Protein AF-0000000072980819 (afdb_homodimer)

Solvent-accessible surface area (backbone atoms only — not comparable to full-atom values): 13799 Å² total; per-residue (Å²): 123,87,71,80,82,59,89,90,46,62,64,33,57,54,50,40,50,52,52,51,39,32,42,48,45,55,79,41,50,71,55,38,75,49,73,51,53,67,59,43,15,60,65,57,71,44,57,47,67,46,42,43,50,22,52,51,52,36,33,75,73,50,51,27,46,70,42,88,98,76,46,40,26,33,36,72,52,62,66,55,47,51,49,51,44,50,54,52,48,47,52,50,50,50,56,37,53,51,53,42,43,60,46,55,50,48,71,68,55,49,55,52,50,50,53,51,55,55,51,50,50,49,58,69,76,93,125,87,71,80,81,58,87,90,45,61,63,34,56,52,50,41,48,52,52,52,40,32,42,48,44,54,79,41,50,70,54,38,73,50,71,50,51,67,58,42,15,61,66,58,71,44,58,48,68,44,42,44,51,22,51,50,52,36,33,74,71,50,53,26,45,74,42,90,98,76,45,39,25,34,36,72,53,63,64,55,48,52,49,51,44,49,53,52,49,48,53,50,48,49,55,38,54,51,52,42,43,60,45,58,49,49,70,71,56,49,55,52,50,52,53,52,54,56,51,51,49,49,58,69,76,93

InterPro domains:
  IPR000524 Transcription regulator HTH, GntR [PF00392] (12-74)
  IPR000524 Transcription regulator HTH, GntR [PS50949] (9-77)
  IPR000524 Transcription regulator HTH, GntR [SM00345] (15-74)
  IPR000524 Transcription regulator HTH, GntR [cd07377] (11-75)
  IPR036388 Winged helix-like DNA-binding domain superfamily [G3DSA:1.10.10.10] (8-125)
  IPR036390 Winged helix DNA-binding domain superfamily [SSF46785] (4-81)

pLDDT: mean 93.94, std 9.47, range [39.09, 98.81]

Nearest PDB structures (foldseek):
  4r1h-assembly1_B  TM=9.336E-01  e=1.142E-12  Listeria monocytogenes EGD-e
  3neu-assembly1_A-2  TM=9.581E-01  e=7.562E-12  Listeria innocua
  3by6-assembly3_C  TM=8.431E-01  e=9.700E-09  Oenococcus oeni PSU-1
  4u0y-assembly1_A  TM=9.071E-01  e=1.023E-06  Bacillus subtilis subsp. subtilis str. 168
  3tqn-assembly2_B  TM=7.797E-01  e=2.317E-07  Coxiella burnetii

Structure (mmCIF, N/CA/C/O backbone):
data_AF-0000000072980819-model_v1
#
loop_
_entity.id
_entity.type
_entity.pdbx_description
1 polymer 'GntR-family transcriptional regulator'
#
loop_
_atom_site.group_PDB
_atom_site.id
_atom_site.type_symbol
_atom_site.label_atom_id
_atom_site.label_alt_id
_atom_site.label_comp_id
_atom_site.label_asym_id
_atom_site.label_entity_id
_atom_site.label_seq_id
_atom_site.pdbx_PDB_ins_code
_atom_site.Cartn_x
_atom_site.Cartn_y
_atom_site.Cartn_z
_atom_site.occupancy
_atom_site.B_iso_or_equiv
_atom_site.auth_seq_id
_atom_site.auth_comp_id
_atom_site.auth_asym_id
_atom_site.auth_atom_id
_atom_site.pdbx_PDB_model_num
ATOM 1 N N . MET A 1 1 ? 17.188 -14.414 -5.164 1 42.72 1 MET A N 1
ATOM 2 C CA . MET A 1 1 ? 16.609 -13.094 -4.938 1 42.72 1 MET A CA 1
ATOM 3 C C . MET A 1 1 ? 16.031 -12.984 -3.533 1 42.72 1 MET A C 1
ATOM 5 O O . MET A 1 1 ? 15.266 -13.859 -3.102 1 42.72 1 MET A O 1
ATOM 9 N N . LYS A 1 2 ? 16.594 -12.242 -2.676 1 58.78 2 LYS A N 1
ATOM 10 C CA . LYS A 1 2 ? 16.266 -12.25 -1.252 1 58.78 2 LYS A CA 1
ATOM 11 C C . LYS A 1 2 ? 14.984 -11.484 -0.972 1 58.78 2 LYS A C 1
ATOM 13 O O . LYS A 1 2 ? 14.883 -10.289 -1.275 1 58.78 2 LYS A O 1
ATOM 18 N N . ILE A 1 3 ? 13.914 -12.344 -0.822 1 67.5 3 ILE A N 1
ATOM 19 C CA . ILE A 1 3 ? 12.633 -11.742 -0.48 1 67.5 3 ILE A CA 1
ATOM 20 C C . ILE A 1 3 ? 12.695 -11.148 0.926 1 67.5 3 ILE A C 1
ATOM 22 O O . ILE A 1 3 ? 13.211 -11.781 1.85 1 67.5 3 ILE A O 1
ATOM 26 N N . LYS A 1 4 ? 12.523 -9.953 1.018 1 72.38 4 LYS A N 1
ATOM 27 C CA . LYS A 1 4 ? 12.414 -9.32 2.33 1 72.38 4 LYS A CA 1
ATOM 28 C C . LYS A 1 4 ? 10.984 -9.406 2.863 1 72.38 4 LYS A C 1
ATOM 30 O O . LYS A 1 4 ? 10.07 -8.797 2.301 1 72.38 4 LYS A O 1
ATOM 35 N N . PHE A 1 5 ? 10.891 -10.141 3.947 1 80.75 5 PHE A N 1
ATOM 36 C CA . PHE A 1 5 ? 9.562 -10.391 4.496 1 80.75 5 PHE A CA 1
ATOM 37 C C . PHE A 1 5 ? 9.172 -9.305 5.484 1 80.75 5 PHE A C 1
ATOM 39 O O . PHE A 1 5 ? 10.023 -8.781 6.211 1 80.75 5 PHE A O 1
ATOM 46 N N . ASP A 1 6 ? 7.871 -8.922 5.48 1 80.62 6 ASP A N 1
ATOM 47 C CA . ASP A 1 6 ? 7.27 -7.996 6.441 1 80.62 6 ASP A CA 1
ATOM 48 C C . ASP A 1 6 ? 6.879 -8.719 7.727 1 80.62 6 ASP A C 1
ATOM 50 O O . ASP A 1 6 ? 6.109 -9.68 7.695 1 80.62 6 ASP A O 1
ATOM 54 N N . ASP A 1 7 ? 7.293 -8.312 8.789 1 78.81 7 ASP A N 1
ATOM 55 C CA . ASP A 1 7 ? 7.078 -8.984 10.07 1 78.81 7 ASP A CA 1
ATOM 56 C C . ASP A 1 7 ? 5.637 -8.82 10.547 1 78.81 7 ASP A C 1
ATOM 58 O O . ASP A 1 7 ? 5.195 -9.523 11.453 1 78.81 7 ASP A O 1
ATOM 62 N N . LYS A 1 8 ? 4.938 -7.926 9.945 1 84.75 8 LYS A N 1
ATOM 63 C CA . LYS A 1 8 ? 3.572 -7.688 10.398 1 84.75 8 LYS A CA 1
ATOM 64 C C . LYS A 1 8 ? 2.588 -8.609 9.688 1 84.75 8 LYS A C 1
ATOM 66 O O . LYS A 1 8 ? 1.412 -8.672 10.055 1 84.75 8 LYS A O 1
ATOM 71 N N . ILE A 1 9 ? 3.096 -9.258 8.742 1 90.69 9 ILE A N 1
ATOM 72 C CA . ILE A 1 9 ? 2.279 -10.188 7.965 1 90.69 9 ILE A CA 1
ATOM 73 C C . ILE A 1 9 ? 2.838 -11.602 8.102 1 90.69 9 ILE A C 1
ATOM 75 O O . ILE A 1 9 ? 4.055 -11.805 8.047 1 90.69 9 ILE A O 1
ATOM 79 N N . ALA A 1 10 ? 2.014 -12.531 8.297 1 95.31 10 ALA A N 1
ATOM 80 C CA . ALA A 1 10 ? 2.447 -13.922 8.383 1 95.31 10 ALA A CA 1
ATOM 81 C C . ALA A 1 10 ? 3.291 -14.312 7.176 1 95.31 10 ALA A C 1
ATOM 83 O O . ALA A 1 10 ? 2.922 -14.016 6.035 1 95.31 10 ALA A O 1
ATOM 84 N N . ILE A 1 11 ? 4.32 -14.945 7.391 1 95.12 11 ILE A N 1
ATOM 85 C CA . ILE A 1 11 ? 5.293 -15.266 6.355 1 95.12 11 ILE A CA 1
ATOM 86 C C . ILE A 1 11 ? 4.648 -16.172 5.301 1 95.12 11 ILE A C 1
ATOM 88 O O . ILE A 1 11 ? 4.902 -16.016 4.105 1 95.12 11 ILE A O 1
ATOM 92 N N . TYR A 1 12 ? 3.805 -17.125 5.715 1 97.25 12 TY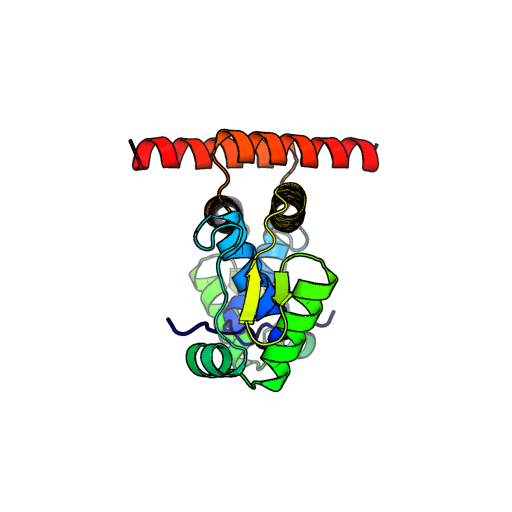R A N 1
ATOM 93 C CA . TYR A 1 12 ? 3.201 -18.031 4.738 1 97.25 12 TYR A CA 1
ATOM 94 C C . TYR A 1 12 ? 2.289 -17.266 3.785 1 97.25 12 TYR A C 1
ATOM 96 O O . TYR A 1 12 ? 2.191 -17.594 2.604 1 97.25 12 TYR A O 1
ATOM 104 N N . ILE A 1 13 ? 1.697 -16.25 4.297 1 97.25 13 ILE A N 1
ATOM 105 C CA . ILE A 1 13 ? 0.854 -15.406 3.457 1 97.25 13 ILE A CA 1
ATOM 106 C C . ILE A 1 13 ? 1.715 -14.688 2.424 1 97.25 13 ILE A C 1
ATOM 108 O O . ILE A 1 13 ? 1.339 -14.586 1.253 1 97.25 13 ILE A O 1
ATOM 112 N N . GLN A 1 14 ? 2.834 -14.18 2.9 1 96.5 14 GLN A N 1
ATOM 113 C CA . GLN A 1 14 ? 3.748 -13.492 1.999 1 96.5 14 GLN A CA 1
ATOM 114 C C . GLN A 1 14 ? 4.27 -14.43 0.915 1 96.5 14 GLN A C 1
ATOM 116 O O . GLN A 1 14 ? 4.438 -14.023 -0.237 1 96.5 14 GLN A O 1
ATOM 121 N N . ILE A 1 15 ? 4.492 -15.633 1.273 1 96.38 15 ILE A N 1
ATOM 122 C CA . ILE A 1 15 ? 4.914 -16.641 0.304 1 96.38 15 ILE A CA 1
ATOM 123 C C . ILE A 1 15 ? 3.795 -16.891 -0.703 1 96.38 15 ILE A C 1
ATOM 125 O O . ILE A 1 15 ? 4.035 -16.938 -1.911 1 96.38 15 ILE A O 1
ATOM 129 N N . MET A 1 16 ? 2.596 -17.078 -0.142 1 97.75 16 MET A N 1
ATOM 130 C CA . MET A 1 16 ? 1.45 -17.266 -1.029 1 97.75 16 MET A CA 1
ATOM 131 C C . MET A 1 16 ? 1.345 -16.125 -2.027 1 97.75 16 MET A C 1
ATOM 133 O O . MET A 1 16 ? 1.174 -16.344 -3.227 1 97.75 16 MET A O 1
ATOM 137 N N . ASN A 1 17 ? 1.451 -14.945 -1.503 1 96.81 17 ASN A N 1
ATOM 138 C CA . ASN A 1 17 ? 1.329 -13.766 -2.357 1 96.81 17 ASN A CA 1
ATOM 139 C C . ASN A 1 17 ? 2.422 -13.734 -3.422 1 96.81 17 ASN A C 1
ATOM 141 O O . ASN A 1 17 ? 2.168 -13.359 -4.566 1 96.81 17 ASN A O 1
ATOM 145 N N . TYR A 1 18 ? 3.609 -14.07 -3.039 1 95.38 18 TYR A N 1
ATOM 146 C CA . TYR A 1 18 ? 4.727 -14.141 -3.973 1 95.38 18 TYR A CA 1
ATOM 147 C C . TYR A 1 18 ? 4.422 -15.102 -5.113 1 95.38 18 TYR A C 1
ATOM 149 O O . TYR A 1 18 ? 4.602 -14.758 -6.285 1 95.38 18 TYR A O 1
ATOM 157 N N . VAL A 1 19 ? 3.951 -16.25 -4.793 1 97.06 19 VAL A N 1
ATOM 158 C CA . VAL A 1 19 ? 3.643 -17.266 -5.797 1 97.06 19 VAL A CA 1
ATOM 159 C C . VAL A 1 19 ? 2.496 -16.781 -6.684 1 97.06 19 VAL A C 1
ATOM 161 O O . VAL A 1 19 ? 2.594 -16.828 -7.91 1 97.06 19 VAL A O 1
ATOM 164 N N . LYS A 1 20 ? 1.427 -16.266 -6.07 1 98.31 20 LYS A N 1
ATOM 165 C CA . LYS A 1 20 ? 0.264 -15.773 -6.805 1 98.31 20 LYS A CA 1
ATOM 166 C C . LYS A 1 20 ? 0.656 -14.672 -7.785 1 98.31 20 LYS A C 1
ATOM 168 O O . LYS A 1 20 ? 0.232 -14.68 -8.945 1 98.31 20 LYS A O 1
ATOM 173 N N . GLN A 1 21 ? 1.449 -13.797 -7.312 1 97.44 21 GLN A N 1
ATOM 174 C CA . GLN A 1 21 ? 1.895 -12.688 -8.156 1 97.44 21 GLN A CA 1
ATOM 175 C C . GLN A 1 21 ? 2.652 -13.203 -9.375 1 97.44 21 GLN A C 1
ATOM 177 O O . GLN A 1 21 ? 2.422 -12.742 -10.5 1 97.44 21 GLN A O 1
ATOM 182 N N . ASN A 1 22 ? 3.52 -14.117 -9.156 1 96.25 22 ASN A N 1
ATOM 183 C CA . ASN A 1 22 ? 4.332 -14.633 -10.258 1 96.25 22 ASN A CA 1
ATOM 184 C C . ASN A 1 22 ? 3.498 -15.461 -11.227 1 96.25 22 ASN A C 1
ATOM 186 O O . ASN A 1 22 ? 3.818 -15.547 -12.414 1 96.25 22 ASN A O 1
ATOM 190 N N . ILE A 1 23 ? 2.412 -15.969 -10.734 1 97.69 23 ILE A N 1
ATOM 191 C CA . ILE A 1 23 ? 1.507 -16.703 -11.617 1 97.69 23 ILE A CA 1
ATOM 192 C C . ILE A 1 23 ? 0.733 -15.711 -12.492 1 97.69 23 ILE A C 1
ATOM 194 O O . ILE A 1 23 ? 0.693 -15.859 -13.719 1 97.69 23 ILE A O 1
ATOM 198 N N . VAL A 1 24 ? 0.247 -14.656 -11.898 1 97.25 24 VAL A N 1
ATOM 199 C CA . VAL A 1 24 ? -0.677 -13.781 -12.609 1 97.25 24 VAL A CA 1
ATOM 200 C C . VAL A 1 24 ? 0.097 -12.891 -13.586 1 97.25 24 VAL A C 1
ATOM 202 O O . VAL A 1 24 ? -0.458 -12.422 -14.578 1 97.25 24 VAL A O 1
ATOM 205 N N . ASN A 1 25 ? 1.332 -12.672 -13.273 1 94.88 25 ASN A N 1
ATOM 206 C CA . ASN A 1 25 ? 2.09 -11.828 -14.195 1 94.88 25 ASN A CA 1
ATOM 207 C C . ASN A 1 25 ? 2.838 -12.656 -15.234 1 94.88 25 ASN A C 1
ATOM 209 O O . ASN A 1 25 ? 3.594 -12.109 -16.047 1 94.88 25 ASN A O 1
ATOM 213 N N . GLY A 1 26 ? 2.707 -13.961 -15.148 1 94.06 26 GLY A N 1
ATOM 214 C CA . GLY A 1 26 ? 3.199 -14.844 -16.188 1 94.06 26 GLY A CA 1
ATOM 215 C C . GLY A 1 26 ? 4.613 -15.336 -15.938 1 94.06 26 GLY A C 1
ATOM 216 O O . GLY A 1 26 ? 5.152 -16.109 -16.734 1 94.06 26 GLY A O 1
ATOM 217 N N . SER A 1 27 ? 5.27 -14.938 -14.859 1 94.75 27 SER A N 1
ATOM 218 C CA . SER A 1 27 ? 6.598 -15.43 -14.531 1 94.75 27 SER A CA 1
ATOM 219 C C . SER A 1 27 ? 6.582 -16.938 -14.273 1 94.75 27 SER A C 1
ATOM 22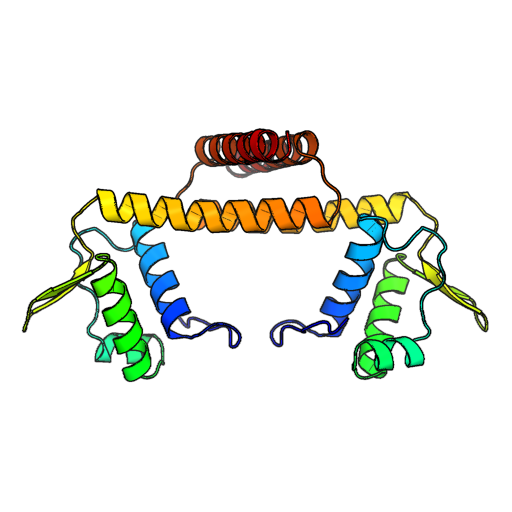1 O O . SER A 1 27 ? 7.543 -17.641 -14.586 1 94.75 27 SER A O 1
ATOM 223 N N . PHE A 1 28 ? 5.555 -17.375 -13.562 1 96.19 28 PHE A N 1
ATOM 224 C CA . PHE A 1 28 ? 5.234 -18.781 -13.453 1 96.19 28 PHE A CA 1
ATOM 225 C C . PHE A 1 28 ? 4.148 -19.172 -14.453 1 96.19 28 PHE A C 1
ATOM 227 O O . PHE A 1 28 ? 3.084 -18.547 -14.492 1 96.19 28 PHE A O 1
ATOM 234 N N . GLN A 1 29 ? 4.352 -20.172 -15.227 1 96.69 29 GLN A N 1
ATOM 235 C CA . GLN A 1 29 ? 3.393 -20.578 -16.25 1 96.69 29 GLN A CA 1
ATOM 236 C C . GLN A 1 29 ? 2.457 -21.672 -15.734 1 96.69 29 GLN A C 1
ATOM 238 O O . GLN A 1 29 ? 2.812 -22.406 -14.82 1 96.69 29 GLN A O 1
ATOM 243 N N . LEU A 1 30 ? 1.319 -21.703 -16.328 1 97.31 30 LEU A N 1
ATOM 244 C CA . LEU A 1 30 ? 0.375 -22.766 -16 1 97.31 30 LEU A CA 1
ATOM 245 C C . LEU A 1 30 ? 1.012 -24.141 -16.203 1 97.31 30 LEU A C 1
ATOM 247 O O . LEU A 1 30 ? 1.659 -24.375 -17.219 1 97.31 30 LEU A O 1
ATOM 251 N N . GLY A 1 31 ? 0.906 -24.938 -15.195 1 97.62 31 GLY A N 1
ATOM 252 C CA . GLY A 1 31 ? 1.412 -26.297 -15.305 1 97.62 31 GLY A CA 1
ATOM 253 C C . GLY A 1 31 ? 2.859 -26.438 -14.867 1 97.62 31 GLY A C 1
ATOM 254 O O . GLY A 1 31 ? 3.379 -27.547 -14.758 1 97.62 31 GLY A O 1
ATOM 255 N N . ASP A 1 32 ? 3.578 -25.344 -14.625 1 97.44 32 ASP A N 1
ATOM 256 C CA . ASP A 1 32 ? 4.969 -25.375 -14.188 1 97.44 32 ASP A CA 1
ATOM 257 C C . ASP A 1 32 ? 5.117 -26.156 -12.891 1 97.44 32 ASP A C 1
ATOM 259 O O . ASP A 1 32 ? 4.258 -26.078 -12.008 1 97.44 32 ASP A O 1
ATOM 263 N N . LYS A 1 33 ? 6.199 -26.844 -12.789 1 98.06 33 LYS A N 1
ATOM 264 C CA . LYS A 1 33 ? 6.559 -27.469 -11.516 1 98.06 33 LYS A CA 1
ATOM 265 C C . LYS A 1 33 ? 7.172 -26.453 -10.555 1 98.06 33 LYS A C 1
ATOM 267 O O . LYS A 1 33 ? 8.062 -25.688 -10.938 1 98.06 33 LYS A O 1
ATOM 272 N N . LEU A 1 34 ? 6.719 -26.422 -9.359 1 97.81 34 LEU A N 1
ATOM 273 C CA . LEU A 1 34 ? 7.324 -25.609 -8.32 1 97.81 34 LEU A CA 1
ATOM 274 C C . LEU A 1 34 ? 8.469 -26.344 -7.645 1 97.81 34 LEU A C 1
ATOM 276 O O . LEU A 1 34 ? 8.477 -27.578 -7.59 1 97.81 34 LEU A O 1
ATOM 280 N N . PRO A 1 35 ? 9.422 -25.547 -7.109 1 97.12 35 PRO A N 1
ATOM 281 C CA . PRO A 1 35 ? 10.414 -26.219 -6.277 1 97.12 35 PRO A CA 1
ATOM 282 C C . PRO A 1 35 ? 9.789 -26.984 -5.113 1 97.12 35 PRO A C 1
ATOM 284 O O . PRO A 1 35 ? 8.695 -26.641 -4.656 1 97.12 35 PRO A O 1
ATOM 287 N N . SER A 1 36 ? 10.469 -28.031 -4.73 1 96.88 36 SER A N 1
ATOM 288 C CA . SER A 1 36 ? 10.008 -28.719 -3.523 1 96.88 36 SER A CA 1
ATOM 289 C C . SER A 1 36 ? 10.008 -27.781 -2.324 1 96.88 36 SER A C 1
ATOM 291 O O . SER A 1 36 ? 10.672 -26.734 -2.336 1 96.88 36 SER A O 1
ATOM 293 N N . VAL A 1 37 ? 9.242 -28.109 -1.316 1 96.88 37 VAL A N 1
ATOM 294 C CA . VAL A 1 37 ? 9.195 -27.312 -0.087 1 96.88 37 VAL A CA 1
ATOM 295 C C . VAL A 1 37 ? 10.609 -27.125 0.461 1 96.88 37 VAL A C 1
ATOM 297 O O . VAL A 1 37 ? 10.992 -26.016 0.835 1 96.88 37 VAL A O 1
ATOM 300 N N . ARG A 1 38 ? 11.414 -28.172 0.469 1 96.06 38 ARG A N 1
ATOM 301 C CA . ARG A 1 38 ? 12.773 -28.109 0.983 1 96.06 38 ARG A CA 1
ATOM 302 C C . ARG A 1 38 ? 13.641 -27.172 0.141 1 96.06 38 ARG A C 1
ATOM 304 O O . ARG A 1 38 ? 14.344 -26.312 0.681 1 96.06 38 ARG A O 1
ATOM 311 N N . GLU A 1 39 ? 13.617 -27.328 -1.113 1 96.62 39 GLU A N 1
ATOM 312 C CA . GLU A 1 39 ? 14.398 -26.484 -2.02 1 96.62 39 GLU A CA 1
ATOM 313 C C . GLU A 1 39 ? 13.984 -25.016 -1.901 1 96.62 39 GLU A C 1
ATOM 315 O O . GLU A 1 39 ? 14.844 -24.141 -1.815 1 96.62 39 GLU A O 1
ATOM 320 N N . PHE A 1 40 ? 12.688 -24.781 -1.863 1 95.81 40 PHE A N 1
ATOM 321 C CA . PHE A 1 40 ? 12.172 -23.422 -1.857 1 95.81 40 PHE A CA 1
ATOM 322 C C . PHE A 1 40 ? 12.43 -22.75 -0.518 1 95.81 40 PHE A C 1
ATOM 324 O O . PHE A 1 40 ? 12.711 -21.547 -0.466 1 95.81 40 PHE A O 1
ATOM 331 N N . SER A 1 41 ? 12.281 -23.547 0.545 1 96.62 41 SER A N 1
ATOM 332 C CA . SER A 1 41 ? 12.578 -23.016 1.872 1 96.62 41 SER A CA 1
ATOM 333 C C . SER A 1 41 ? 14.023 -22.531 1.959 1 96.62 41 SER A C 1
ATOM 335 O O . SER A 1 41 ? 14.297 -21.484 2.551 1 96.62 41 SER A O 1
ATOM 337 N N . LYS A 1 42 ? 14.945 -23.234 1.311 1 95.12 42 LYS A N 1
ATOM 338 C CA . LYS A 1 42 ? 16.344 -22.828 1.272 1 95.12 42 LYS A CA 1
ATOM 339 C C . LYS A 1 42 ? 16.531 -21.578 0.433 1 95.12 42 LYS A C 1
ATOM 341 O O . LYS A 1 42 ? 17.219 -20.641 0.855 1 95.12 42 LYS A O 1
ATOM 346 N N . GLU A 1 43 ? 15.898 -21.609 -0.641 1 93.62 43 GLU A N 1
ATOM 347 C CA . GLU A 1 43 ? 16.016 -20.484 -1.553 1 93.62 43 GLU A CA 1
ATOM 348 C C . GLU A 1 43 ? 15.516 -19.188 -0.904 1 93.62 43 GLU A C 1
ATOM 350 O O . GLU A 1 43 ? 16.125 -18.141 -1.051 1 93.62 43 GLU A O 1
ATOM 355 N N . LEU A 1 44 ? 14.375 -19.312 -0.177 1 92.81 44 LEU A N 1
ATOM 356 C CA . LEU A 1 44 ? 13.734 -18.125 0.398 1 92.81 44 LEU A CA 1
ATOM 357 C C . LEU A 1 44 ? 14.211 -17.906 1.83 1 92.81 44 LEU A C 1
ATOM 359 O O . LEU A 1 44 ? 13.836 -16.906 2.461 1 92.81 44 LEU A O 1
ATOM 363 N N . THR A 1 45 ? 15 -18.812 2.33 1 93.62 45 THR A N 1
ATOM 364 C CA . THR A 1 45 ? 15.477 -18.766 3.709 1 93.62 45 THR A CA 1
ATOM 365 C C . THR A 1 45 ? 14.312 -18.672 4.684 1 93.62 45 THR A C 1
ATOM 367 O O . THR A 1 45 ? 14.289 -17.797 5.555 1 93.62 45 THR A O 1
ATOM 370 N N . VAL A 1 46 ? 13.43 -19.578 4.523 1 95.19 46 VAL A N 1
ATOM 371 C CA . VAL A 1 46 ? 12.227 -19.656 5.344 1 95.19 46 VAL A CA 1
ATOM 372 C C . VAL A 1 46 ? 12.125 -21.047 5.977 1 95.19 46 VAL A C 1
ATOM 374 O O . VAL A 1 46 ? 12.586 -22.031 5.395 1 95.19 46 VAL A O 1
ATOM 377 N N . ASN A 1 47 ? 11.523 -21.078 7.102 1 96.25 47 ASN A N 1
ATOM 378 C CA . ASN A 1 47 ? 11.258 -22.359 7.766 1 96.25 47 ASN A CA 1
ATOM 379 C C . ASN A 1 47 ? 10.445 -23.297 6.879 1 96.25 47 ASN A C 1
ATOM 381 O O . ASN A 1 47 ? 9.391 -22.906 6.359 1 96.25 47 ASN A O 1
ATOM 385 N N . PRO A 1 48 ? 10.914 -24.516 6.664 1 97.62 48 PRO A N 1
ATOM 386 C CA . PRO A 1 48 ? 10.188 -25.453 5.805 1 97.62 48 PRO A CA 1
ATOM 387 C C . PRO A 1 48 ? 8.742 -25.656 6.254 1 97.62 48 PRO A C 1
ATOM 389 O O . PRO A 1 48 ? 7.855 -25.859 5.418 1 97.62 48 PRO A O 1
ATOM 392 N N . ASN A 1 49 ? 8.508 -25.531 7.508 1 98.12 49 ASN A N 1
ATOM 393 C CA . ASN A 1 49 ? 7.141 -25.703 8 1 98.12 49 ASN A CA 1
ATOM 394 C C . ASN A 1 49 ? 6.238 -24.562 7.539 1 98.12 49 ASN A C 1
ATOM 396 O O . ASN A 1 49 ? 5.062 -24.766 7.25 1 98.12 49 ASN A O 1
ATOM 400 N N . THR A 1 50 ? 6.754 -23.375 7.543 1 97.75 50 THR A N 1
ATOM 401 C CA . THR A 1 50 ? 6.023 -22.219 7.062 1 97.75 50 THR A CA 1
ATOM 402 C C . THR A 1 50 ? 5.742 -22.328 5.566 1 97.75 50 THR A C 1
ATOM 404 O O . THR A 1 50 ? 4.637 -22.016 5.113 1 97.75 50 THR A O 1
ATOM 407 N N . LEU A 1 51 ? 6.762 -22.797 4.887 1 97.69 51 LEU A N 1
ATOM 408 C CA . LEU A 1 51 ? 6.574 -23 3.455 1 97.69 51 LEU A CA 1
ATOM 409 C C . LEU A 1 51 ? 5.527 -24.078 3.189 1 97.69 51 LEU A C 1
ATOM 411 O O . LEU A 1 51 ? 4.711 -23.938 2.275 1 97.69 51 LEU A O 1
ATOM 415 N N . GLN A 1 52 ? 5.586 -25.125 3.934 1 98.25 52 GLN A N 1
ATOM 416 C CA . GLN A 1 52 ? 4.605 -26.188 3.795 1 98.25 52 GLN A CA 1
ATOM 417 C C . GLN A 1 52 ? 3.186 -25.656 3.963 1 98.25 52 GLN A C 1
ATOM 419 O O . GLN A 1 52 ? 2.281 -26.031 3.213 1 98.25 52 GLN A O 1
ATOM 424 N N . ARG A 1 53 ? 3.016 -24.828 4.945 1 98.56 53 ARG A N 1
ATOM 425 C CA . ARG A 1 53 ? 1.713 -24.203 5.164 1 98.56 53 ARG A CA 1
ATOM 426 C C . ARG A 1 53 ? 1.271 -23.406 3.936 1 98.56 53 ARG A C 1
ATOM 428 O O . ARG A 1 53 ? 0.115 -23.5 3.518 1 98.56 53 ARG A O 1
ATOM 435 N N . ALA A 1 54 ? 2.154 -22.672 3.383 1 98.44 54 ALA A N 1
ATOM 436 C CA . ALA A 1 54 ? 1.846 -21.906 2.18 1 98.44 54 ALA A CA 1
ATOM 437 C C . ALA A 1 54 ? 1.419 -22.812 1.038 1 98.44 54 ALA A C 1
ATOM 439 O O . ALA A 1 54 ? 0.434 -22.547 0.347 1 98.44 54 ALA A O 1
ATOM 440 N N . TYR A 1 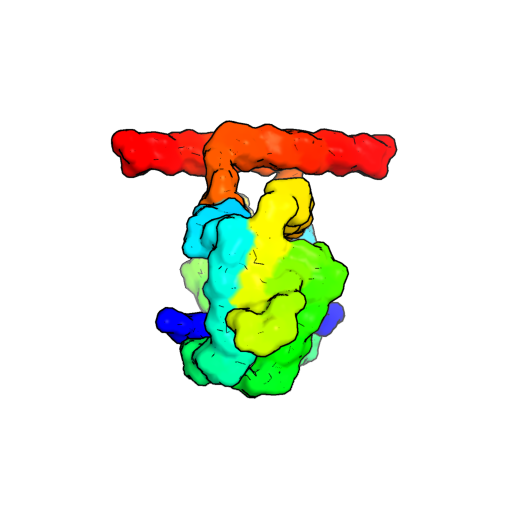55 ? 2.166 -23.875 0.852 1 98.44 55 TYR A N 1
ATOM 441 C CA . TYR A 1 55 ? 1.845 -24.828 -0.206 1 98.44 55 TYR A CA 1
ATOM 442 C C . TYR A 1 55 ? 0.479 -25.453 0.027 1 98.44 55 TYR A C 1
ATOM 444 O O . TYR A 1 55 ? -0.303 -25.625 -0.913 1 98.44 55 TYR A O 1
ATOM 452 N N . GLN A 1 56 ? 0.233 -25.797 1.26 1 98.5 56 GLN A N 1
ATOM 453 C CA . GLN A 1 56 ? -1.055 -26.391 1.595 1 98.5 56 GLN A CA 1
ATOM 454 C C . GLN A 1 56 ? -2.203 -25.438 1.297 1 98.5 56 GLN A C 1
ATOM 456 O O . GLN A 1 56 ? -3.225 -25.844 0.736 1 98.5 56 GLN A O 1
ATOM 461 N N . GLU A 1 57 ? -2.068 -24.219 1.699 1 98.62 57 GLU A N 1
ATOM 462 C CA . GLU A 1 57 ? -3.104 -23.219 1.46 1 98.62 57 GLU A CA 1
ATOM 463 C C . GLU A 1 57 ? -3.287 -22.953 -0.032 1 98.62 57 GLU A C 1
ATOM 465 O O . GLU A 1 57 ? -4.418 -22.828 -0.512 1 98.62 57 GLU A O 1
ATOM 470 N N . LEU A 1 58 ? -2.18 -22.828 -0.756 1 98.69 58 LEU A N 1
ATOM 471 C CA . LEU A 1 58 ? -2.244 -22.656 -2.203 1 98.69 58 LEU A CA 1
ATOM 472 C C . LEU A 1 58 ? -2.998 -23.812 -2.855 1 98.69 58 LEU A C 1
ATOM 474 O O . LEU A 1 58 ? -3.775 -23.609 -3.789 1 98.69 58 LEU A O 1
ATOM 478 N N . GLU A 1 59 ? -2.701 -25 -2.381 1 98.5 59 GLU A N 1
ATOM 479 C CA . GLU A 1 59 ? -3.379 -26.188 -2.912 1 98.5 59 GLU A CA 1
ATOM 480 C C . GLU A 1 59 ? -4.863 -26.172 -2.562 1 98.5 59 GLU A C 1
ATOM 482 O O . GLU A 1 59 ? -5.707 -26.484 -3.406 1 98.5 59 GLU A O 1
ATOM 487 N N . ARG A 1 60 ? -5.16 -25.875 -1.338 1 98.19 60 ARG A N 1
ATOM 488 C CA . ARG A 1 60 ? -6.547 -25.781 -0.896 1 98.19 60 ARG A CA 1
ATOM 489 C C . ARG A 1 60 ? -7.34 -24.828 -1.784 1 98.19 60 ARG A C 1
ATOM 491 O O . ARG A 1 60 ? -8.5 -25.094 -2.113 1 98.19 60 ARG A O 1
ATOM 498 N N . GLU A 1 61 ? -6.684 -23.75 -2.189 1 97.94 61 GLU A N 1
ATOM 499 C CA . GLU A 1 61 ? -7.34 -22.75 -3.016 1 97.94 61 GLU A CA 1
ATOM 500 C C . GLU A 1 61 ? -7.355 -23.172 -4.484 1 97.94 61 GLU A C 1
ATOM 502 O O . GLU A 1 61 ? -7.91 -22.453 -5.328 1 97.94 61 GLU A O 1
ATOM 507 N N . GLY A 1 62 ? -6.695 -24.219 -4.762 1 98.25 62 GLY A N 1
ATOM 508 C CA . GLY A 1 62 ? -6.684 -24.75 -6.121 1 98.25 62 GLY A CA 1
ATOM 509 C C . GLY A 1 62 ? -5.652 -24.078 -7.008 1 98.25 62 GLY A C 1
ATOM 510 O O . GLY A 1 62 ? -5.656 -24.266 -8.227 1 98.25 62 GLY A O 1
ATOM 511 N N . ILE A 1 63 ? -4.77 -23.328 -6.43 1 98.56 63 ILE A N 1
ATOM 512 C CA . ILE A 1 63 ? -3.783 -22.562 -7.18 1 98.56 63 ILE A CA 1
ATOM 513 C C . ILE A 1 63 ? -2.648 -23.484 -7.629 1 98.56 63 ILE A C 1
ATOM 515 O O . ILE A 1 63 ? -2.098 -23.312 -8.719 1 98.56 63 ILE A O 1
ATOM 519 N N . ILE A 1 64 ? -2.35 -24.453 -6.777 1 98.56 64 ILE A N 1
ATOM 520 C CA . ILE A 1 64 ? -1.402 -25.484 -7.156 1 98.56 64 ILE A CA 1
ATOM 521 C C . ILE A 1 64 ? -2.004 -26.859 -6.867 1 98.56 64 ILE A C 1
ATOM 523 O O . ILE A 1 64 ? -3.053 -26.969 -6.23 1 98.56 64 ILE A O 1
ATOM 527 N N . PHE A 1 65 ? -1.401 -27.859 -7.395 1 98.19 65 PHE A N 1
ATOM 528 C CA . PHE A 1 65 ? -1.754 -29.234 -7.074 1 98.19 65 PHE A CA 1
ATOM 529 C C . PHE A 1 65 ? -0.502 -30.094 -6.914 1 98.19 65 PHE A C 1
ATOM 531 O O . PHE A 1 65 ? 0.536 -29.797 -7.512 1 98.19 65 PHE A O 1
ATOM 538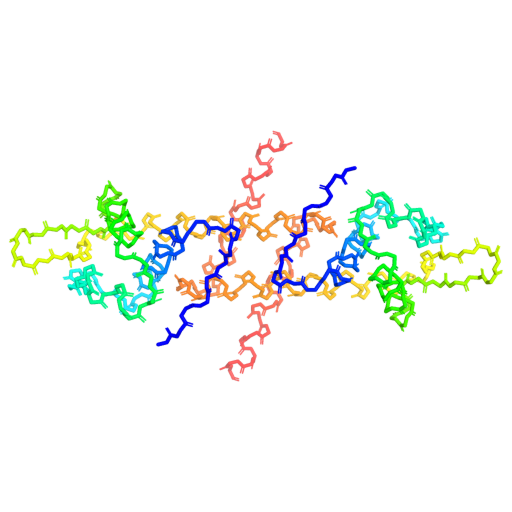 N N . THR A 1 66 ? -0.667 -31.062 -6.145 1 97.06 66 THR A N 1
ATOM 539 C CA . THR A 1 66 ? 0.467 -31.938 -5.859 1 97.06 66 THR A CA 1
ATOM 540 C C . THR A 1 66 ? 0.244 -33.344 -6.453 1 97.06 66 THR A C 1
ATOM 542 O O . THR A 1 66 ? -0.863 -33.875 -6.383 1 97.06 66 THR A O 1
ATOM 545 N N . GLN A 1 67 ? 1.203 -33.812 -7.125 1 96.06 67 GLN A N 1
ATOM 546 C CA . GLN A 1 67 ? 1.246 -35.219 -7.566 1 96.06 67 GLN A CA 1
ATOM 547 C C . GLN A 1 67 ? 2.246 -36.031 -6.746 1 96.06 67 GLN A C 1
ATOM 549 O O . GLN A 1 67 ? 3.447 -35.75 -6.773 1 96.06 67 GLN A O 1
ATOM 554 N N . ARG A 1 68 ? 1.7 -36.938 -6.133 1 93.75 68 ARG A N 1
ATOM 555 C CA . ARG A 1 68 ? 2.521 -37.75 -5.242 1 93.75 68 ARG A CA 1
ATOM 556 C C . ARG A 1 68 ? 3.764 -38.25 -5.961 1 93.75 68 ARG A C 1
ATOM 558 O O . ARG A 1 68 ? 3.668 -38.812 -7.062 1 93.75 68 ARG A O 1
ATOM 565 N N . GLY A 1 69 ? 4.898 -38 -5.355 1 94.19 69 GLY A N 1
ATOM 566 C CA . GLY A 1 69 ? 6.168 -38.469 -5.879 1 94.19 69 GLY A CA 1
ATOM 567 C C . GLY A 1 69 ? 6.715 -37.594 -7 1 94.19 69 GLY A C 1
ATOM 568 O O . GLY A 1 69 ? 7.848 -37.812 -7.441 1 94.19 69 GLY A O 1
ATOM 569 N N . MET A 1 70 ? 5.93 -36.688 -7.531 1 96.44 70 MET A N 1
ATOM 570 C CA . MET A 1 70 ? 6.352 -35.875 -8.672 1 96.44 70 MET A CA 1
ATOM 571 C C . MET A 1 70 ? 6.566 -34.438 -8.258 1 96.44 70 MET A C 1
ATOM 573 O O . MET A 1 70 ? 7.41 -33.719 -8.828 1 96.44 70 MET A O 1
ATOM 577 N N . GLY A 1 71 ? 5.797 -34 -7.25 1 97.31 71 GLY A N 1
ATOM 578 C CA . GLY A 1 71 ? 5.961 -32.625 -6.789 1 97.31 71 GLY A CA 1
ATOM 579 C C . GLY A 1 71 ? 4.691 -31.797 -6.895 1 97.31 71 GLY A C 1
ATOM 580 O O . GLY A 1 71 ? 3.592 -32.344 -6.957 1 97.31 71 GLY A O 1
ATOM 581 N N . SER A 1 72 ? 4.828 -30.469 -6.711 1 98.25 72 SER A N 1
ATOM 582 C CA . SER A 1 72 ? 3.723 -29.516 -6.797 1 98.25 72 SER A CA 1
ATOM 583 C C . SER A 1 72 ? 3.773 -28.719 -8.094 1 98.25 72 SER A C 1
ATOM 585 O O . SER A 1 72 ? 4.848 -28.328 -8.547 1 98.25 72 SER A O 1
ATOM 587 N N . PHE A 1 73 ? 2.602 -28.5 -8.633 1 98.69 73 PHE A N 1
ATOM 588 C CA . PHE A 1 73 ? 2.479 -27.859 -9.93 1 98.69 73 PHE A CA 1
ATOM 589 C C . PHE A 1 73 ? 1.466 -26.719 -9.875 1 98.69 73 PHE A C 1
ATOM 591 O O . PHE A 1 73 ? 0.484 -26.797 -9.133 1 98.69 73 PHE A O 1
ATOM 598 N N . ILE A 1 74 ? 1.725 -25.703 -10.672 1 98.56 74 ILE A N 1
ATOM 599 C CA . ILE A 1 74 ? 0.754 -24.625 -10.828 1 98.56 74 ILE A CA 1
ATOM 600 C C . ILE A 1 74 ? -0.478 -25.156 -11.562 1 98.56 74 ILE A C 1
ATOM 602 O O . ILE A 1 74 ? -0.359 -25.906 -12.539 1 98.56 74 ILE A O 1
ATOM 606 N N . SER A 1 75 ? -1.633 -24.781 -11.109 1 98.25 75 SER A N 1
ATOM 607 C CA . SER A 1 75 ? -2.883 -25.203 -11.734 1 98.25 75 SER A CA 1
ATOM 608 C C . SER A 1 75 ? -2.914 -24.844 -13.211 1 98.25 75 SER A C 1
ATOM 610 O O . SER A 1 75 ? -2.455 -23.766 -13.602 1 98.25 75 SER A O 1
ATOM 612 N N . LYS A 1 76 ? -3.498 -25.688 -14.078 1 97.38 76 LYS A N 1
ATOM 613 C CA . LYS A 1 76 ? -3.648 -25.406 -15.508 1 97.38 76 LYS A CA 1
ATOM 614 C C . LYS A 1 76 ? -4.969 -24.703 -15.797 1 97.38 76 LYS A C 1
ATOM 616 O O . LYS A 1 76 ? -5.242 -24.328 -16.938 1 97.38 76 LYS A O 1
ATOM 621 N N . ASP A 1 77 ? -5.77 -24.578 -14.734 1 96.94 77 ASP A N 1
ATOM 622 C CA . ASP A 1 77 ? -7.09 -23.984 -14.875 1 96.94 77 ASP A CA 1
ATOM 623 C C . ASP A 1 77 ? -6.984 -22.453 -14.992 1 96.94 77 ASP A C 1
ATOM 625 O O . ASP A 1 77 ? -6.754 -21.766 -13.992 1 96.94 77 ASP A O 1
ATOM 629 N N . LYS A 1 78 ? -7.281 -21.953 -16.172 1 97 78 LYS A N 1
ATOM 630 C CA . LYS A 1 78 ? -7.18 -20.516 -16.438 1 97 78 LYS A CA 1
ATOM 631 C C . LYS A 1 78 ? -8.164 -19.734 -15.57 1 97 78 LYS A C 1
ATOM 633 O O . LYS A 1 78 ? -7.898 -18.578 -15.211 1 97 78 LYS A O 1
ATOM 638 N N . LYS A 1 79 ? -9.219 -20.359 -15.219 1 97.81 79 LYS A N 1
ATOM 639 C CA . LYS A 1 79 ? -10.234 -19.672 -14.422 1 97.81 79 LYS A CA 1
ATOM 640 C C . LYS A 1 79 ? -9.711 -19.344 -13.031 1 97.81 79 LYS A C 1
ATOM 642 O O . LYS A 1 79 ? -10.07 -18.328 -12.453 1 97.81 79 LYS A O 1
ATOM 647 N N . ILE A 1 80 ? -8.906 -20.203 -12.477 1 97.38 80 ILE A N 1
ATOM 648 C CA . ILE A 1 80 ? -8.328 -19.969 -11.156 1 97.38 80 ILE A CA 1
ATOM 649 C C . ILE A 1 80 ? -7.387 -18.766 -11.203 1 97.38 80 ILE A C 1
ATOM 651 O O . ILE A 1 80 ? -7.441 -17.891 -10.344 1 97.38 80 ILE A O 1
ATOM 655 N N . ILE A 1 81 ? -6.605 -18.703 -12.266 1 95.75 81 ILE A N 1
ATOM 656 C CA . ILE A 1 81 ? -5.652 -17.609 -12.43 1 95.75 81 ILE A CA 1
ATOM 657 C C . ILE A 1 81 ? -6.402 -16.281 -12.539 1 95.75 81 ILE A C 1
ATOM 659 O O . ILE A 1 81 ? -6.016 -15.289 -11.922 1 95.75 81 ILE A O 1
ATOM 663 N N . GLU A 1 82 ? -7.43 -16.359 -13.359 1 96.94 82 GLU A N 1
ATOM 664 C CA . GLU A 1 82 ? -8.25 -15.164 -13.523 1 96.94 82 GLU A CA 1
ATOM 665 C C . GLU A 1 82 ? -8.852 -14.727 -12.188 1 96.94 82 GLU A C 1
ATOM 667 O O . GLU A 1 82 ? -8.875 -13.531 -11.883 1 96.94 82 GLU A O 1
ATOM 672 N N . ARG A 1 83 ? -9.305 -15.672 -11.469 1 97.88 83 ARG A N 1
ATOM 673 C CA . ARG A 1 83 ? -9.891 -15.367 -10.164 1 97.88 83 ARG A CA 1
ATOM 674 C C . ARG A 1 83 ? -8.844 -14.766 -9.227 1 97.88 83 ARG A C 1
ATOM 676 O O . ARG A 1 83 ? -9.125 -13.789 -8.531 1 97.88 83 ARG A O 1
ATOM 683 N N . VAL A 1 84 ? -7.668 -15.32 -9.234 1 98.12 84 VAL A N 1
ATOM 684 C CA . VAL A 1 84 ? -6.582 -14.836 -8.391 1 98.12 84 VAL A CA 1
ATOM 685 C C . VAL A 1 84 ? -6.234 -13.398 -8.773 1 98.12 84 VAL A C 1
ATOM 687 O O . VAL A 1 84 ? -6.09 -12.539 -7.902 1 98.12 84 VAL A O 1
ATOM 690 N N . LYS A 1 85 ? -6.137 -13.156 -10.078 1 97.88 85 LYS A N 1
ATOM 691 C CA . LYS A 1 85 ? -5.824 -11.82 -10.562 1 97.88 85 LYS A CA 1
ATOM 692 C C . LYS A 1 85 ? -6.898 -10.82 -10.141 1 97.88 85 LYS A C 1
ATOM 694 O O . LYS A 1 85 ? -6.582 -9.711 -9.703 1 97.88 85 LYS A O 1
ATOM 699 N N . GLU A 1 86 ? -8.062 -11.242 -10.25 1 97.56 86 GLU A N 1
ATOM 700 C CA . GLU A 1 86 ? -9.18 -10.383 -9.875 1 97.56 86 GLU A CA 1
ATOM 701 C C . GLU A 1 86 ? -9.148 -10.055 -8.383 1 97.56 86 GLU A C 1
ATOM 703 O O . GLU A 1 86 ? -9.344 -8.906 -7.984 1 97.56 86 GLU A O 1
ATOM 708 N N . GLU A 1 87 ? -8.922 -11.07 -7.609 1 97.94 87 GLU A N 1
ATOM 709 C CA . GLU A 1 87 ? -8.875 -10.867 -6.164 1 97.94 87 GLU A CA 1
ATOM 710 C C . GLU A 1 87 ? -7.727 -9.938 -5.773 1 97.94 87 GLU A C 1
ATOM 712 O O . GLU A 1 87 ? -7.906 -9.031 -4.961 1 97.94 87 GLU A O 1
ATOM 717 N N . MET A 1 88 ? -6.602 -10.148 -6.383 1 98.12 88 MET A N 1
ATOM 718 C CA . MET A 1 88 ? -5.449 -9.297 -6.09 1 98.12 88 MET A CA 1
ATOM 719 C C . MET A 1 88 ? -5.703 -7.859 -6.531 1 98.12 88 MET A C 1
ATOM 721 O O . MET A 1 88 ? -5.395 -6.918 -5.797 1 98.12 88 MET A O 1
ATOM 725 N N . SER A 1 89 ? -6.273 -7.68 -7.738 1 98.38 89 SER A N 1
ATOM 726 C CA . SER A 1 89 ? -6.555 -6.336 -8.234 1 98.38 89 SER A CA 1
ATOM 727 C C . SER A 1 89 ? -7.574 -5.625 -7.352 1 98.38 89 SER A C 1
ATOM 729 O O . SER A 1 89 ? -7.473 -4.418 -7.125 1 98.38 89 SER A O 1
ATOM 731 N N . ARG A 1 90 ? -8.492 -6.309 -6.895 1 97.31 90 ARG A N 1
ATOM 732 C CA . ARG A 1 90 ? -9.492 -5.719 -6.008 1 97.31 90 ARG A CA 1
ATOM 733 C C . ARG A 1 90 ? -8.844 -5.18 -4.734 1 97.31 90 ARG A C 1
ATOM 735 O O . ARG A 1 90 ? -9.156 -4.07 -4.293 1 97.31 90 ARG A O 1
ATOM 742 N N . GLU A 1 91 ? -7.984 -6.012 -4.195 1 97.75 91 GLU A N 1
ATOM 743 C CA . GLU A 1 91 ? -7.277 -5.578 -2.994 1 97.75 91 GLU A CA 1
ATOM 744 C C . GLU A 1 91 ? -6.449 -4.324 -3.264 1 97.75 91 GLU A C 1
ATOM 746 O O . GLU A 1 91 ? -6.465 -3.379 -2.475 1 97.75 91 GLU A O 1
ATOM 751 N N . ILE A 1 92 ? -5.754 -4.27 -4.398 1 98.5 92 ILE A N 1
ATOM 752 C CA . ILE A 1 92 ? -4.902 -3.139 -4.754 1 98.5 92 ILE A CA 1
ATOM 753 C C . ILE A 1 92 ? -5.758 -1.89 -4.949 1 98.5 92 ILE A C 1
ATOM 755 O O . ILE A 1 92 ? -5.445 -0.823 -4.418 1 98.5 92 ILE A O 1
ATOM 759 N N . VAL A 1 93 ? -6.898 -2.045 -5.609 1 98.56 93 VAL A N 1
ATOM 760 C CA . VAL A 1 93 ? -7.777 -0.915 -5.891 1 98.56 93 VAL A CA 1
ATOM 761 C C . VAL A 1 93 ? -8.414 -0.416 -4.594 1 98.56 93 VAL A C 1
ATOM 763 O O . VAL A 1 93 ? -8.508 0.792 -4.367 1 98.56 93 VAL A O 1
ATOM 766 N N . GLN A 1 94 ? -8.844 -1.34 -3.777 1 97.62 94 GLN A N 1
ATOM 767 C CA . GLN A 1 94 ? -9.492 -0.955 -2.525 1 97.62 94 GLN A CA 1
ATOM 768 C C . GLN A 1 94 ? -8.531 -0.177 -1.63 1 97.62 94 GLN A C 1
ATOM 770 O O . GLN A 1 94 ? -8.891 0.856 -1.065 1 97.62 94 GLN A O 1
ATOM 775 N N . ASN A 1 95 ? -7.258 -0.689 -1.489 1 98.25 95 ASN A N 1
ATOM 776 C CA . ASN A 1 95 ? -6.254 0.013 -0.698 1 98.25 95 ASN A CA 1
ATOM 777 C C . ASN A 1 95 ? -5.965 1.402 -1.26 1 98.25 95 ASN A C 1
ATOM 779 O O . ASN A 1 95 ? -5.828 2.365 -0.505 1 98.25 95 ASN A O 1
ATOM 783 N N . PHE A 1 96 ? -5.965 1.494 -2.582 1 98.81 96 PHE A N 1
ATOM 784 C CA . PHE A 1 96 ? -5.742 2.76 -3.271 1 98.81 96 PHE A CA 1
ATOM 785 C C . PHE A 1 96 ? -6.863 3.746 -2.963 1 98.81 96 PHE A C 1
ATOM 787 O O . PHE A 1 96 ? -6.605 4.855 -2.486 1 98.81 96 PHE A O 1
ATOM 794 N N . LEU A 1 97 ? -8.078 3.314 -3.182 1 98.25 97 LEU A N 1
ATOM 795 C CA . LEU A 1 97 ? -9.219 4.203 -3.006 1 98.25 97 LEU A CA 1
ATOM 796 C C . LEU A 1 97 ? -9.359 4.629 -1.548 1 98.25 97 LEU A C 1
ATOM 798 O O . LEU A 1 97 ? -9.688 5.781 -1.261 1 98.25 97 LEU A O 1
ATOM 802 N N . GLU A 1 98 ? -9.109 3.736 -0.645 1 97.81 98 GLU A N 1
ATOM 803 C CA . GLU A 1 98 ? -9.164 4.07 0.775 1 97.81 98 GLU A CA 1
ATOM 804 C C . GLU A 1 98 ? -8.117 5.117 1.137 1 97.81 98 GLU A C 1
ATOM 806 O O . GLU A 1 98 ? -8.398 6.047 1.9 1 97.81 98 GLU A O 1
ATOM 811 N N . GLY A 1 99 ? -6.887 4.945 0.595 1 98 99 GLY A N 1
ATOM 812 C CA . GLY A 1 99 ? -5.84 5.926 0.833 1 98 99 GLY A CA 1
ATOM 813 C C . GLY A 1 99 ? -6.18 7.305 0.302 1 98 99 GLY A C 1
ATOM 814 O O . GLY A 1 99 ? -5.988 8.305 0.994 1 98 99 GLY A O 1
ATOM 815 N N . MET A 1 100 ? -6.734 7.352 -0.89 1 98.38 100 MET A N 1
ATOM 816 C CA . MET A 1 100 ? -7.109 8.617 -1.508 1 98.38 100 MET A CA 1
ATOM 817 C C . MET A 1 100 ? -8.219 9.297 -0.719 1 98.38 100 MET A C 1
ATOM 819 O O . MET A 1 100 ? -8.164 10.508 -0.47 1 98.38 100 MET A O 1
ATOM 823 N N . LYS A 1 101 ? -9.188 8.5 -0.251 1 96.94 101 LYS A N 1
ATOM 824 C CA . LYS A 1 101 ? -10.297 9.055 0.518 1 96.94 101 LYS A CA 1
ATOM 825 C C . LYS A 1 101 ? -9.82 9.578 1.871 1 96.94 101 LYS A C 1
ATOM 827 O O . LYS A 1 101 ? -10.297 10.609 2.344 1 96.94 101 LYS A O 1
ATOM 832 N N . LYS A 1 102 ? -8.914 8.844 2.377 1 97 102 LYS A N 1
ATOM 833 C CA . LYS A 1 102 ? -8.391 9.219 3.688 1 97 102 LYS A CA 1
ATOM 834 C C . LYS A 1 102 ? -7.746 10.602 3.648 1 97 102 LYS A C 1
ATOM 836 O O . LYS A 1 102 ? -7.793 11.344 4.633 1 97 102 LYS A O 1
ATOM 841 N N . ILE A 1 103 ? -7.215 10.945 2.447 1 97.25 103 ILE A N 1
ATOM 842 C CA . ILE A 1 103 ? -6.555 12.242 2.389 1 97.25 103 ILE A CA 1
ATOM 843 C C . ILE A 1 103 ? -7.461 13.242 1.672 1 97.25 103 ILE A C 1
ATOM 845 O O . ILE A 1 103 ? -6.992 14.281 1.195 1 97.25 103 ILE A O 1
ATOM 849 N N . GLY A 1 104 ? -8.734 12.898 1.46 1 95.44 104 GLY A N 1
ATOM 850 C CA . GLY A 1 104 ? -9.758 13.883 1.163 1 95.44 104 GLY A CA 1
ATOM 851 C C . GLY A 1 104 ? -10.086 13.977 -0.315 1 95.44 104 GLY A C 1
ATOM 852 O O . GLY A 1 104 ? -10.711 14.938 -0.757 1 95.44 104 GLY A O 1
ATOM 853 N N . PHE A 1 105 ? -9.727 13.039 -1.093 1 97.19 105 PHE A N 1
ATOM 854 C CA . PHE A 1 105 ? -10.039 13.102 -2.516 1 97.19 105 PHE A CA 1
ATOM 855 C C . PHE A 1 105 ? -11.438 12.547 -2.787 1 97.19 105 PHE A C 1
ATOM 857 O O . PHE A 1 105 ? -11.836 11.547 -2.188 1 97.19 105 PHE A O 1
ATOM 864 N N . LYS A 1 106 ? -12.117 13.25 -3.684 1 95.12 106 LYS A N 1
ATOM 865 C CA . LYS A 1 106 ? -13.414 12.781 -4.152 1 95.12 106 LYS A CA 1
ATOM 866 C C . LYS A 1 106 ? -13.273 11.898 -5.387 1 95.12 106 LYS A C 1
ATOM 868 O O . LYS A 1 106 ? -12.219 11.883 -6.027 1 95.12 106 LYS A O 1
ATOM 873 N N . LYS A 1 107 ? -14.344 11.227 -5.766 1 96.25 107 LYS A N 1
ATOM 874 C CA . LYS A 1 107 ? -14.359 10.25 -6.848 1 96.25 107 LYS A CA 1
ATOM 875 C C . LYS A 1 107 ? -13.82 10.844 -8.141 1 96.25 107 LYS A C 1
ATOM 877 O O . LYS A 1 107 ? -12.906 10.289 -8.75 1 96.25 107 LYS A O 1
ATOM 882 N N . GLU A 1 108 ? -14.359 11.977 -8.477 1 95.44 108 GLU A N 1
ATOM 883 C CA . GLU A 1 108 ? -13.969 12.594 -9.742 1 95.44 108 GLU A CA 1
ATOM 884 C C . GLU A 1 108 ? -12.5 13 -9.734 1 95.44 108 GLU A C 1
ATOM 886 O O . GLU A 1 108 ? -11.805 12.867 -10.742 1 95.44 108 GLU A O 1
ATOM 891 N N . GLU A 1 109 ? -12.039 13.453 -8.633 1 97.12 109 GLU A N 1
ATOM 892 C CA . GLU A 1 109 ? -10.641 13.852 -8.5 1 97.12 109 GLU A CA 1
ATOM 893 C C . GLU A 1 109 ? -9.711 12.648 -8.633 1 97.12 109 GLU A C 1
ATOM 895 O O . GLU A 1 109 ? -8.648 12.75 -9.25 1 97.12 109 GLU A O 1
ATOM 900 N N . ILE A 1 110 ? -10.094 11.555 -8.031 1 98.38 110 ILE A N 1
ATOM 901 C CA . ILE A 1 110 ? -9.297 10.336 -8.078 1 98.38 110 ILE A CA 1
ATOM 902 C C . ILE A 1 110 ? -9.148 9.867 -9.523 1 98.38 110 ILE A C 1
ATOM 904 O O . ILE A 1 110 ? -8.031 9.602 -9.984 1 98.38 110 ILE A O 1
ATOM 908 N N . LEU A 1 111 ? -10.211 9.789 -10.242 1 97.06 111 LEU A N 1
ATOM 909 C CA . LEU A 1 111 ? -10.195 9.344 -11.633 1 97.06 111 LEU A CA 1
ATOM 910 C C . LEU A 1 111 ? -9.312 10.258 -12.484 1 97.06 111 LEU A C 1
ATOM 912 O O . LEU A 1 111 ? -8.539 9.781 -13.312 1 97.06 111 LEU A O 1
ATOM 916 N N . ASN A 1 112 ? -9.461 11.562 -12.273 1 97.31 112 ASN A N 1
ATOM 917 C CA . ASN A 1 112 ? -8.672 12.531 -13.031 1 97.31 112 ASN A CA 1
ATOM 918 C C . ASN A 1 112 ? -7.176 12.367 -12.766 1 97.31 112 ASN A C 1
ATOM 920 O O . ASN A 1 112 ? -6.359 12.453 -13.688 1 97.31 112 ASN A O 1
ATOM 924 N N . LEU A 1 113 ? -6.844 12.094 -11.539 1 97 113 LEU A N 1
ATOM 925 C CA . LEU A 1 113 ? -5.441 11.93 -11.164 1 97 113 LEU A CA 1
ATOM 926 C C . LEU A 1 113 ? -4.859 10.664 -11.781 1 97 113 LEU A C 1
ATOM 928 O O . LEU A 1 113 ? -3.732 10.672 -12.281 1 97 113 LEU A O 1
ATOM 932 N N . VAL A 1 114 ? -5.582 9.602 -11.766 1 97.69 114 VAL A N 1
ATOM 933 C CA . VAL A 1 114 ? -5.129 8.344 -12.359 1 97.69 114 VAL A CA 1
ATOM 934 C C . VAL A 1 114 ? -4.914 8.523 -13.859 1 97.69 114 VAL A C 1
ATOM 936 O O . VAL A 1 114 ? -3.889 8.102 -14.398 1 97.69 114 VAL A O 1
ATOM 939 N N . ARG A 1 115 ? -5.867 9.125 -14.484 1 96 115 ARG A N 1
ATOM 940 C CA . ARG A 1 115 ? -5.746 9.391 -15.914 1 96 115 ARG A CA 1
ATOM 941 C C . ARG A 1 115 ? -4.484 10.195 -16.219 1 96 115 ARG A C 1
ATOM 943 O O . ARG A 1 115 ? -3.717 9.836 -17.109 1 96 115 ARG A O 1
ATOM 950 N N . LYS A 1 116 ? -4.277 11.195 -15.43 1 96 116 LYS A N 1
ATOM 951 C CA . LYS A 1 116 ? -3.129 12.078 -15.625 1 96 116 LYS A CA 1
ATOM 952 C C . LYS A 1 116 ? -1.816 11.312 -15.469 1 96 116 LYS A C 1
ATOM 954 O O . LYS A 1 116 ? -0.903 11.461 -16.281 1 96 116 LYS A O 1
ATOM 959 N N . GLU A 1 117 ? -1.735 10.516 -14.438 1 95.19 117 GLU A N 1
ATOM 960 C CA . GLU A 1 117 ? -0.504 9.781 -14.164 1 95.19 117 GLU A CA 1
ATOM 961 C C . GLU A 1 117 ? -0.255 8.711 -15.219 1 95.19 117 GLU A C 1
ATOM 963 O O . GLU A 1 117 ? 0.889 8.469 -15.617 1 95.19 117 GLU A O 1
ATOM 968 N N . LEU A 1 118 ? -1.276 8.047 -15.695 1 94.75 118 LEU A N 1
ATOM 969 C CA . LEU A 1 118 ? -1.15 7.047 -16.75 1 94.75 118 LEU A CA 1
ATOM 970 C C . LEU A 1 118 ? -0.706 7.691 -18.062 1 94.75 118 LEU A C 1
ATOM 972 O O . LEU A 1 118 ? 0.063 7.094 -18.812 1 94.75 118 LEU A O 1
ATOM 976 N N . GLU A 1 119 ? -1.14 8.898 -18.281 1 93.75 119 GLU A N 1
ATOM 977 C CA . GLU A 1 119 ? -0.765 9.625 -19.484 1 93.75 119 GLU A CA 1
ATOM 978 C C . GLU A 1 119 ? 0.7 10.055 -19.438 1 93.75 119 GLU A C 1
ATOM 980 O O . GLU A 1 119 ? 1.387 10.047 -20.469 1 93.75 119 GLU A O 1
ATOM 985 N N . ARG A 1 120 ? 1.1 10.391 -18.281 1 90.31 120 ARG A N 1
ATOM 986 C CA . ARG A 1 120 ? 2.49 10.797 -18.094 1 90.31 120 ARG A CA 1
ATOM 987 C C . ARG A 1 120 ? 3.439 9.641 -18.391 1 90.31 120 ARG A C 1
ATOM 989 O O . ARG A 1 120 ? 4.508 9.836 -18.969 1 90.31 120 ARG A O 1
ATOM 996 N N . GLU A 1 121 ? 3.09 8.469 -18.031 1 84.5 121 GLU A N 1
ATOM 997 C CA . GLU A 1 121 ? 3.914 7.297 -18.281 1 84.5 121 GLU A CA 1
ATOM 998 C C . GLU A 1 121 ? 4.031 7.016 -19.781 1 84.5 121 GLU A C 1
ATOM 1000 O O . GLU A 1 121 ? 5.047 6.484 -20.234 1 84.5 121 GLU A O 1
ATOM 1005 N N . ASP A 1 122 ? 2.957 7.309 -20.516 1 80.06 122 ASP A N 1
ATOM 1006 C CA . ASP A 1 122 ? 3.01 7.16 -21.969 1 80.06 122 ASP A CA 1
ATOM 1007 C C . ASP A 1 122 ? 4.062 8.078 -22.578 1 80.06 122 ASP A C 1
ATOM 1009 O O . ASP A 1 122 ? 4.766 7.695 -23.516 1 80.06 122 ASP A O 1
ATOM 1013 N N . ILE A 1 123 ? 4.109 9.188 -21.969 1 73.62 123 ILE A N 1
ATOM 1014 C CA . ILE A 1 123 ? 5.047 10.18 -22.484 1 73.62 123 ILE A CA 1
ATOM 1015 C C . ILE A 1 123 ? 6.48 9.742 -22.188 1 73.62 123 ILE A C 1
ATOM 1017 O O . ILE A 1 123 ? 7.363 9.867 -23.031 1 73.62 123 ILE A O 1
ATOM 1021 N N . ASN A 1 124 ? 6.617 9.133 -21.016 1 73.31 124 ASN A N 1
ATOM 1022 C CA . ASN A 1 124 ? 7.965 8.734 -20.625 1 73.31 124 ASN A CA 1
ATOM 1023 C C . ASN A 1 124 ? 8.39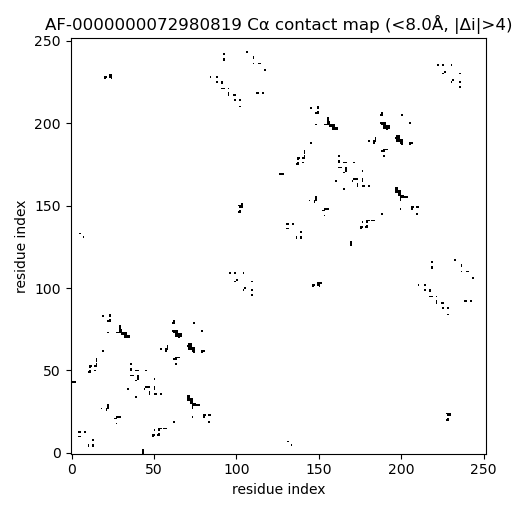8 7.453 -21.328 1 73.31 124 ASN A C 1
ATOM 1025 O O . ASN A 1 124 ? 9.594 7.215 -21.5 1 73.31 124 ASN A O 1
ATOM 1029 N N . ASN A 1 125 ? 7.441 6.535 -21.594 1 64.56 125 ASN A N 1
ATOM 1030 C CA . ASN A 1 125 ? 7.785 5.277 -22.266 1 64.56 125 ASN A CA 1
ATOM 1031 C C . ASN A 1 125 ? 7.707 5.406 -23.781 1 64.56 125 ASN A C 1
ATOM 1033 O O . ASN A 1 125 ? 8.086 4.484 -24.5 1 64.56 125 ASN A O 1
ATOM 1037 N N . GLY A 1 126 ? 7.039 6.492 -24.312 1 51.16 126 GLY A N 1
ATOM 1038 C CA . GLY A 1 126 ? 7.176 6.789 -25.734 1 51.16 126 GLY A CA 1
ATOM 1039 C C . GLY A 1 126 ? 8.375 7.668 -26.047 1 51.16 126 GLY A C 1
ATOM 1040 O O . GLY A 1 126 ? 8.945 8.289 -25.156 1 51.16 126 GLY A O 1
ATOM 1041 N N . MET B 1 1 ? -6.168 6.988 20.906 1 39.09 1 MET B N 1
ATOM 1042 C CA . MET B 1 1 ? -6.223 6.078 19.766 1 39.09 1 MET B CA 1
ATOM 1043 C C . MET B 1 1 ? -4.844 5.496 19.469 1 39.09 1 MET B C 1
ATOM 1045 O O . MET B 1 1 ? -3.863 6.234 19.359 1 39.09 1 MET B O 1
ATOM 1049 N N . LYS B 1 2 ? -4.57 4.262 19.719 1 56.41 2 LYS B N 1
ATOM 1050 C CA . LYS B 1 2 ? -3.238 3.666 19.719 1 56.41 2 LYS B CA 1
ATOM 1051 C C . LYS B 1 2 ? -2.738 3.434 18.297 1 56.41 2 LYS B C 1
ATOM 1053 O O . LYS B 1 2 ? -3.375 2.723 17.516 1 56.41 2 LYS B O 1
ATOM 1058 N N . ILE B 1 3 ? -1.863 4.414 17.906 1 63.91 3 ILE B N 1
ATOM 1059 C CA . ILE B 1 3 ? -1.265 4.277 16.594 1 63.91 3 ILE B CA 1
ATOM 1060 C C . ILE B 1 3 ? -0.34 3.064 16.562 1 63.91 3 ILE B C 1
ATOM 1062 O O . ILE B 1 3 ? 0.454 2.861 17.484 1 63.91 3 ILE B O 1
ATOM 1066 N N . LYS B 1 4 ? -0.639 2.164 15.805 1 68.19 4 LYS B N 1
ATOM 1067 C CA . LYS B 1 4 ? 0.259 1.03 15.602 1 68.19 4 LYS B CA 1
ATOM 1068 C C . LYS B 1 4 ? 1.328 1.354 14.562 1 68.19 4 LYS B C 1
ATOM 1070 O O . LYS B 1 4 ? 1.02 1.537 13.383 1 68.19 4 LYS B O 1
ATOM 1075 N N . PHE B 1 5 ? 2.543 1.382 15.086 1 77.69 5 PHE B N 1
ATOM 1076 C CA . PHE B 1 5 ? 3.65 1.784 14.227 1 77.69 5 PHE B CA 1
ATOM 1077 C C . PHE B 1 5 ? 4.23 0.581 13.5 1 77.69 5 PHE B C 1
ATOM 1079 O O . PHE B 1 5 ? 4.27 -0.525 14.039 1 77.69 5 PHE B O 1
ATOM 1086 N N . ASP B 1 6 ? 4.637 0.791 12.219 1 78.06 6 ASP B N 1
ATOM 1087 C CA . ASP B 1 6 ? 5.34 -0.192 11.398 1 78.06 6 ASP B CA 1
ATOM 1088 C C . ASP B 1 6 ? 6.836 -0.188 11.703 1 78.06 6 ASP B C 1
ATOM 1090 O O . ASP B 1 6 ? 7.492 0.849 11.594 1 78.06 6 ASP B O 1
ATOM 1094 N N . ASP B 1 7 ? 7.406 -1.217 12.023 1 77.25 7 ASP B N 1
ATOM 1095 C CA . ASP B 1 7 ? 8.797 -1.313 12.445 1 77.25 7 ASP B CA 1
ATOM 1096 C C . ASP B 1 7 ? 9.742 -1.137 11.258 1 77.25 7 ASP B C 1
ATOM 1098 O O . ASP B 1 7 ? 10.945 -0.92 11.445 1 77.25 7 ASP B O 1
ATOM 1102 N N . LYS B 1 8 ? 9.211 -1.23 10.078 1 84.19 8 LYS B N 1
ATOM 1103 C CA . LYS B 1 8 ? 10.078 -1.128 8.906 1 84.19 8 LYS B CA 1
ATOM 1104 C C . LYS B 1 8 ? 10.25 0.326 8.477 1 84.19 8 LYS B C 1
ATOM 1106 O O . LYS B 1 8 ? 11.086 0.63 7.625 1 84.19 8 LYS B O 1
ATOM 1111 N N . ILE B 1 9 ? 9.484 1.111 9.07 1 90.44 9 ILE B N 1
ATOM 1112 C CA . ILE B 1 9 ? 9.531 2.537 8.766 1 90.44 9 ILE B CA 1
ATOM 1113 C C . ILE B 1 9 ? 9.922 3.318 10.016 1 90.44 9 ILE B C 1
ATOM 1115 O O . ILE B 1 9 ? 9.43 3.035 11.109 1 90.44 9 ILE B O 1
ATOM 1119 N N . ALA B 1 10 ? 10.773 4.234 9.883 1 95.12 10 ALA B N 1
ATOM 1120 C CA . ALA B 1 10 ? 11.18 5.07 11.016 1 95.12 10 ALA B CA 1
ATOM 1121 C C . ALA B 1 10 ? 9.961 5.695 11.695 1 95.12 10 ALA B C 1
ATOM 1123 O O . ALA B 1 10 ? 9.07 6.219 11.016 1 95.12 10 ALA B O 1
ATOM 1124 N N . ILE B 1 11 ? 9.93 5.66 12.906 1 95.06 11 ILE B N 1
ATOM 1125 C CA . ILE B 1 11 ? 8.773 6.098 13.688 1 95.06 11 ILE B CA 1
ATOM 1126 C C . ILE B 1 11 ? 8.523 7.582 13.445 1 95.06 11 ILE B C 1
ATOM 1128 O O . ILE B 1 11 ? 7.371 8.016 13.359 1 95.06 11 ILE B O 1
ATOM 1132 N N . TYR B 1 12 ? 9.578 8.414 13.352 1 97.19 12 TYR B N 1
ATOM 1133 C CA . TYR B 1 12 ? 9.367 9.844 13.156 1 97.19 12 TYR B CA 1
ATOM 1134 C C . TYR B 1 12 ? 8.688 10.117 11.82 1 97.19 12 TYR B C 1
ATOM 1136 O O . TYR B 1 12 ? 7.883 11.039 11.703 1 97.19 12 TYR B O 1
ATOM 1144 N N . ILE B 1 13 ? 8.992 9.297 10.891 1 97.19 13 ILE B N 1
ATOM 1145 C CA . ILE B 1 13 ? 8.344 9.422 9.586 1 97.19 13 ILE B CA 1
ATOM 1146 C C . ILE B 1 13 ? 6.859 9.102 9.711 1 97.19 13 ILE B C 1
ATOM 1148 O O . ILE B 1 13 ? 6.016 9.789 9.133 1 97.19 13 ILE B O 1
ATOM 1152 N N . GLN B 1 14 ? 6.586 8.047 10.453 1 96.5 14 GLN B N 1
ATOM 1153 C CA . GLN B 1 14 ? 5.195 7.66 10.664 1 96.5 14 GLN B CA 1
ATOM 1154 C C . GLN B 1 14 ? 4.426 8.758 11.391 1 96.5 14 GLN B C 1
ATOM 1156 O O . GLN B 1 14 ? 3.254 9 11.102 1 96.5 14 GLN B O 1
ATOM 1161 N N . ILE B 1 15 ? 5.07 9.406 12.289 1 96.38 15 ILE B N 1
ATOM 1162 C CA . ILE B 1 15 ? 4.461 10.531 12.992 1 96.38 15 ILE B CA 1
ATOM 1163 C C . ILE B 1 15 ? 4.207 11.68 12.016 1 96.38 15 ILE B C 1
ATOM 1165 O O . ILE B 1 15 ? 3.127 12.273 12.016 1 96.38 15 ILE B O 1
ATOM 1169 N N . MET B 1 16 ? 5.254 11.961 11.234 1 97.75 16 MET B N 1
ATOM 1170 C CA . MET B 1 16 ? 5.082 13 10.227 1 97.75 16 MET B CA 1
ATOM 1171 C C . MET B 1 16 ? 3.881 12.703 9.336 1 97.75 16 MET B C 1
ATOM 1173 O O . MET B 1 16 ? 3.051 13.578 9.094 1 97.75 16 MET B O 1
ATOM 1177 N N . ASN B 1 17 ? 3.834 11.5 8.898 1 96.81 17 ASN B N 1
ATOM 1178 C CA . ASN B 1 17 ? 2.746 11.109 8.008 1 96.81 17 ASN B CA 1
ATOM 1179 C C . ASN B 1 17 ? 1.388 11.242 8.688 1 96.81 17 ASN B C 1
ATOM 1181 O O . ASN B 1 17 ? 0.415 11.672 8.062 1 96.81 17 ASN B O 1
ATOM 1185 N N . TYR B 1 18 ? 1.317 10.852 9.914 1 95.38 18 TYR B N 1
ATOM 1186 C CA . TYR B 1 18 ? 0.093 10.984 10.695 1 95.38 18 TYR B CA 1
ATOM 1187 C C . TYR B 1 18 ? -0.36 12.438 10.75 1 95.38 18 TYR B C 1
ATOM 1189 O O . TYR B 1 18 ? -1.528 12.742 10.5 1 95.38 18 TYR B O 1
ATOM 1197 N N . VAL B 1 19 ? 0.528 13.312 11.039 1 97.12 19 VAL B N 1
ATOM 1198 C CA . VAL B 1 19 ? 0.214 14.734 11.148 1 97.12 19 VAL B CA 1
ATOM 1199 C C . VAL B 1 19 ? -0.201 15.281 9.781 1 97.12 19 VAL B C 1
ATOM 1201 O O . VAL B 1 19 ? -1.237 15.938 9.656 1 97.12 19 VAL B O 1
ATOM 1204 N N . LYS B 1 20 ? 0.571 14.961 8.727 1 98.38 20 LYS B N 1
ATOM 1205 C CA . LYS B 1 20 ? 0.283 15.422 7.371 1 98.38 20 LYS B CA 1
ATOM 1206 C C . LYS B 1 20 ? -1.102 14.969 6.922 1 98.38 20 LYS B C 1
ATOM 1208 O O . LYS B 1 20 ? -1.868 15.758 6.363 1 98.38 20 LYS B O 1
ATOM 1213 N N . GLN B 1 21 ? -1.387 13.75 7.191 1 97.56 21 GLN B N 1
ATOM 1214 C CA . GLN B 1 21 ? -2.684 13.203 6.809 1 97.56 21 GLN B CA 1
ATOM 1215 C C . GLN B 1 21 ? -3.822 13.969 7.48 1 97.56 21 GLN B C 1
ATOM 1217 O O . GLN B 1 21 ? -4.816 14.305 6.832 1 97.56 21 GLN B O 1
ATOM 1222 N N . ASN B 1 22 ? -3.67 14.203 8.727 1 96.31 22 ASN B N 1
ATOM 1223 C CA . ASN B 1 22 ? -4.727 14.883 9.469 1 96.31 22 ASN B CA 1
ATOM 1224 C C . ASN B 1 22 ? -4.863 16.344 9.047 1 96.31 22 ASN B C 1
ATOM 1226 O O . ASN B 1 22 ? -5.945 16.922 9.133 1 96.31 22 ASN B O 1
ATOM 1230 N N . ILE B 1 23 ? -3.809 16.859 8.531 1 97.69 23 ILE B N 1
ATOM 1231 C CA . ILE B 1 23 ? -3.873 18.234 8.016 1 97.69 23 ILE B CA 1
ATOM 1232 C C . ILE B 1 23 ? -4.629 18.25 6.684 1 97.69 23 ILE B C 1
ATOM 1234 O O . ILE B 1 23 ? -5.566 19.016 6.504 1 97.69 23 ILE B O 1
ATOM 1238 N N . VAL B 1 24 ? -4.32 17.312 5.82 1 97.25 24 VAL B N 1
ATOM 1239 C CA . VAL B 1 24 ? -4.836 17.375 4.457 1 97.25 24 VAL B CA 1
ATOM 1240 C C . VAL B 1 24 ? -6.301 16.938 4.438 1 97.25 24 VAL B C 1
ATOM 1242 O O . VAL B 1 24 ? -7.055 17.328 3.539 1 97.25 24 VAL B O 1
ATOM 1245 N N . ASN B 1 25 ? -6.656 16.156 5.395 1 94.94 25 ASN B N 1
ATOM 1246 C CA . ASN B 1 25 ? -8.047 15.719 5.391 1 94.94 25 ASN B CA 1
ATOM 1247 C C . ASN B 1 25 ? -8.922 16.625 6.254 1 94.94 25 ASN B C 1
ATOM 1249 O O . ASN B 1 25 ? -10.109 16.375 6.434 1 94.94 25 ASN B O 1
ATOM 1253 N N . GLY B 1 26 ? -8.312 17.609 6.863 1 94.12 26 GLY B N 1
ATOM 1254 C CA . GLY B 1 26 ? -9.055 18.641 7.551 1 94.12 26 GLY B CA 1
ATOM 1255 C C . GLY B 1 26 ? -9.273 18.359 9.023 1 94.12 26 GLY B C 1
ATOM 1256 O O . GLY B 1 26 ? -9.875 19.156 9.734 1 94.12 26 GLY B O 1
ATOM 1257 N N . SER B 1 27 ? -8.805 17.234 9.539 1 94.88 27 SER B N 1
ATOM 1258 C CA . SER B 1 27 ? -8.922 16.938 10.961 1 94.88 27 SER B CA 1
ATOM 1259 C C . SER B 1 27 ? -8.133 17.938 11.805 1 94.88 27 SER B C 1
ATOM 1261 O O . SER B 1 27 ? -8.547 18.281 12.914 1 94.88 27 SER B O 1
ATOM 1263 N N . PHE B 1 28 ? -6.953 18.266 11.328 1 96.19 28 PHE B N 1
ATOM 1264 C CA . PHE B 1 28 ? -6.199 19.406 11.844 1 96.19 28 PHE B CA 1
ATOM 1265 C C . PHE B 1 28 ? -6.406 20.641 10.969 1 96.19 28 PHE B C 1
ATOM 1267 O O . PHE B 1 28 ? -6.203 20.578 9.75 1 96.19 28 PHE B O 1
ATOM 1274 N N . GLN B 1 29 ? -6.766 21.734 11.531 1 96.69 29 GLN B N 1
ATOM 1275 C CA . GLN B 1 29 ? -7.047 22.938 10.766 1 96.69 29 GLN B CA 1
ATOM 1276 C C . GLN B 1 29 ? -5.816 23.844 10.688 1 96.69 29 GLN B C 1
ATOM 1278 O O . GLN B 1 29 ? -4.938 23.781 11.555 1 96.69 29 GLN B O 1
ATOM 1283 N N . LEU B 1 30 ? -5.789 24.609 9.664 1 97.31 30 LEU B N 1
ATOM 1284 C CA . LEU B 1 30 ? -4.723 25.594 9.531 1 97.31 30 LEU B CA 1
ATOM 1285 C C . LEU B 1 30 ? -4.656 26.5 10.758 1 97.31 30 LEU B C 1
ATOM 1287 O O . LEU B 1 30 ? -5.688 26.984 11.227 1 97.31 30 LEU B O 1
ATOM 1291 N N . GLY B 1 31 ? -3.488 26.609 11.289 1 97.69 31 GLY B N 1
ATOM 1292 C CA . GLY B 1 31 ? -3.293 27.516 12.422 1 97.69 31 GLY B CA 1
ATOM 1293 C C . GLY B 1 31 ? -3.512 26.828 13.766 1 97.69 31 GLY B C 1
ATOM 1294 O O . GLY B 1 31 ? -3.232 27.422 14.812 1 97.69 31 GLY B O 1
ATOM 1295 N N . ASP B 1 32 ? -4.031 25.594 13.797 1 97.5 32 ASP B N 1
ATOM 1296 C CA . ASP B 1 32 ? -4.258 24.859 15.039 1 97.5 32 ASP B CA 1
ATOM 1297 C C . ASP B 1 32 ? -2.961 24.703 15.828 1 97.5 32 ASP B C 1
ATOM 1299 O O . ASP B 1 32 ? -1.895 24.484 15.25 1 97.5 32 ASP B O 1
ATOM 1303 N N . LYS B 1 33 ? -3.098 24.766 17.094 1 98.06 33 LYS B N 1
ATOM 1304 C CA . LYS B 1 33 ? -1.977 24.422 17.969 1 98.06 33 LYS B CA 1
ATOM 1305 C C . LYS B 1 33 ? -1.824 22.922 18.109 1 98.06 33 LYS B C 1
ATOM 1307 O O . LYS B 1 33 ? -2.803 22.203 18.359 1 98.06 33 LYS B O 1
ATOM 1312 N N . LEU B 1 34 ? -0.654 22.422 17.953 1 97.81 34 LEU B N 1
ATOM 1313 C CA . LEU B 1 34 ? -0.364 21.016 18.203 1 97.81 34 LEU B CA 1
ATOM 1314 C C . LEU B 1 34 ? -0.025 20.781 19.672 1 97.81 34 LEU B C 1
ATOM 1316 O O . LEU B 1 34 ? 0.467 21.688 20.344 1 97.81 34 LEU B O 1
ATOM 1320 N N . PRO B 1 35 ? -0.287 19.531 20.094 1 97.19 35 PRO B N 1
ATOM 1321 C CA . PRO B 1 35 ? 0.223 19.234 21.438 1 97.19 35 PRO B CA 1
ATOM 1322 C C . PRO B 1 35 ? 1.734 19.422 21.547 1 97.19 35 PRO B C 1
ATOM 1324 O O . PRO B 1 35 ? 2.449 19.312 20.547 1 97.19 35 PRO B O 1
ATOM 1327 N N . SER B 1 36 ? 2.15 19.75 22.75 1 96.94 36 SER B N 1
ATOM 1328 C CA . SER B 1 36 ? 3.592 19.797 22.969 1 96.94 36 SER B CA 1
ATOM 1329 C C . SER B 1 36 ? 4.234 18.438 22.672 1 96.94 36 SER B C 1
ATOM 1331 O O . SER B 1 36 ? 3.555 17.406 22.656 1 96.94 36 SER B O 1
ATOM 1333 N N . VAL B 1 37 ? 5.508 18.438 22.422 1 96.81 37 VAL B N 1
ATOM 1334 C CA . VAL B 1 37 ? 6.254 17.203 22.188 1 96.81 37 VAL B CA 1
ATOM 1335 C C . VAL B 1 37 ? 6.023 16.234 23.344 1 96.81 37 VAL B C 1
ATOM 1337 O O . VAL B 1 37 ? 5.758 15.055 23.125 1 96.81 37 VAL B O 1
ATOM 1340 N N . ARG B 1 38 ? 6.074 16.719 24.562 1 96.06 38 ARG B N 1
ATOM 1341 C CA . ARG B 1 38 ? 5.883 15.891 25.75 1 96.06 38 ARG B CA 1
ATOM 1342 C C . ARG B 1 38 ? 4.477 15.305 25.781 1 96.06 38 ARG B C 1
ATOM 1344 O O . ARG B 1 38 ? 4.297 14.109 26 1 96.06 38 ARG B O 1
ATOM 1351 N N . GLU B 1 39 ? 3.504 16.109 25.609 1 96.69 39 GLU B N 1
ATOM 1352 C CA . GLU B 1 39 ? 2.113 15.664 25.641 1 96.69 39 GLU B CA 1
ATOM 1353 C C . GLU B 1 39 ? 1.844 14.641 24.531 1 96.69 39 GLU B C 1
ATOM 1355 O O . GLU B 1 39 ? 1.222 13.609 24.781 1 96.69 39 GLU B O 1
ATOM 1360 N N . PHE B 1 40 ? 2.369 14.922 23.344 1 95.88 40 PHE B N 1
ATOM 1361 C CA . PHE B 1 40 ? 2.092 14.078 22.188 1 95.88 40 PHE B CA 1
ATOM 1362 C C . PHE B 1 40 ? 2.834 12.75 22.281 1 95.88 40 PHE B C 1
ATOM 1364 O O . PHE B 1 40 ? 2.314 11.711 21.875 1 95.88 40 PHE B O 1
ATOM 1371 N N . SER B 1 41 ? 4.055 12.852 22.797 1 96.62 41 SER B N 1
ATOM 1372 C CA . SER B 1 41 ? 4.82 11.633 23 1 96.62 41 SER B CA 1
ATOM 1373 C C . SER B 1 41 ? 4.094 10.672 23.938 1 96.62 41 SER B C 1
ATOM 1375 O O . SER B 1 41 ? 4.078 9.461 23.719 1 96.62 41 SER B O 1
ATOM 1377 N N . LYS B 1 42 ? 3.426 11.227 24.953 1 95.06 42 LYS B N 1
ATOM 1378 C CA . LYS B 1 42 ? 2.643 10.414 25.891 1 95.06 42 LYS B CA 1
ATOM 1379 C C . LYS B 1 42 ? 1.404 9.836 25.203 1 95.06 42 LYS B C 1
ATOM 1381 O O . LYS B 1 42 ? 1.109 8.648 25.344 1 95.06 42 LYS B O 1
ATOM 1386 N N . GLU B 1 43 ? 0.806 10.672 24.5 1 93.56 43 GLU B N 1
ATOM 1387 C CA . GLU B 1 43 ? -0.415 10.258 23.828 1 93.56 43 GLU B CA 1
ATOM 1388 C C . GLU B 1 43 ? -0.139 9.125 22.844 1 93.56 43 GLU B C 1
ATOM 1390 O O . GLU B 1 43 ? -0.916 8.172 22.75 1 93.56 43 GLU B O 1
ATOM 1395 N N . LEU B 1 44 ? 1.006 9.25 22.109 1 92.81 44 LEU B N 1
ATOM 1396 C CA . LEU B 1 44 ? 1.318 8.289 21.062 1 92.81 44 LEU B CA 1
ATOM 1397 C C . LEU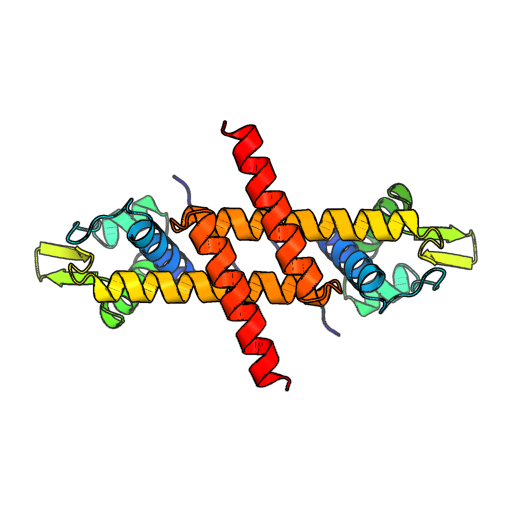 B 1 44 ? 2.215 7.176 21.594 1 92.81 44 LEU B C 1
ATOM 1399 O O . LEU B 1 44 ? 2.531 6.227 20.875 1 92.81 44 LEU B O 1
ATOM 1403 N N . THR B 1 45 ? 2.613 7.297 22.812 1 93.56 45 THR B N 1
ATOM 1404 C CA . THR B 1 45 ? 3.523 6.348 23.438 1 93.56 45 THR B CA 1
ATOM 1405 C C . THR B 1 45 ? 4.801 6.195 22.625 1 93.56 45 THR B C 1
ATOM 1407 O O . THR B 1 45 ? 5.207 5.074 22.297 1 93.56 45 THR B O 1
ATOM 1410 N N . VAL B 1 46 ? 5.387 7.289 22.344 1 95.19 46 VAL B N 1
ATOM 1411 C CA . VAL B 1 46 ? 6.613 7.363 21.562 1 95.19 46 VAL B CA 1
ATOM 1412 C C . VAL B 1 46 ? 7.688 8.117 22.344 1 95.19 46 VAL B C 1
ATOM 1414 O O . VAL B 1 46 ? 7.375 8.992 23.156 1 95.19 46 VAL B O 1
ATOM 1417 N N . ASN B 1 47 ? 8.883 7.781 22.078 1 96.19 47 ASN B N 1
ATOM 1418 C CA . ASN B 1 47 ? 10.016 8.484 22.672 1 96.19 47 ASN B CA 1
ATOM 1419 C C . ASN B 1 47 ? 9.977 9.977 22.328 1 96.19 47 ASN B C 1
ATOM 1421 O O . ASN B 1 47 ? 9.859 10.352 21.172 1 96.19 47 ASN B O 1
ATOM 1425 N N . PRO B 1 48 ? 10.047 10.828 23.344 1 97.62 48 PRO B N 1
ATOM 1426 C CA . PRO B 1 48 ? 10 12.266 23.078 1 97.62 48 PRO B CA 1
ATOM 1427 C C . PRO B 1 48 ? 11.07 12.719 22.094 1 97.62 48 PRO B C 1
ATOM 1429 O O . PRO B 1 48 ? 10.836 13.656 21.312 1 97.62 48 PRO B O 1
ATOM 1432 N N . ASN B 1 49 ? 12.148 12.055 22.078 1 98.06 49 ASN B N 1
ATOM 1433 C CA . ASN B 1 49 ? 13.203 12.422 21.141 1 98.06 49 ASN B CA 1
ATOM 1434 C C . ASN B 1 49 ? 12.789 12.148 19.688 1 98.06 49 ASN B C 1
ATOM 1436 O O . ASN B 1 49 ? 13.133 12.906 18.781 1 98.06 49 ASN B O 1
ATOM 1440 N N . THR B 1 50 ? 12.133 11.055 19.469 1 97.69 50 THR B N 1
ATOM 1441 C CA . THR B 1 50 ? 11.617 10.711 18.156 1 97.69 50 THR B CA 1
ATOM 1442 C C . THR B 1 50 ? 10.555 11.703 17.703 1 97.69 50 THR B C 1
ATOM 1444 O O . THR B 1 50 ? 10.531 12.125 16.547 1 97.69 50 THR B O 1
ATOM 1447 N N . LEU B 1 51 ? 9.727 12.031 18.672 1 97.75 51 LEU B N 1
ATOM 1448 C CA . LEU B 1 51 ? 8.703 13.031 18.359 1 97.75 51 LEU B CA 1
ATOM 1449 C C . LEU B 1 51 ? 9.336 14.375 18.031 1 97.75 51 LEU B C 1
ATOM 1451 O O . LEU B 1 51 ? 8.883 15.07 17.125 1 97.75 51 LEU B O 1
ATOM 1455 N N . GLN B 1 52 ? 10.312 14.75 18.781 1 98.25 52 GLN B N 1
ATOM 1456 C CA . GLN B 1 52 ? 11.016 16 18.516 1 98.25 52 GLN B CA 1
ATOM 1457 C C . GLN B 1 52 ? 11.57 16.031 17.094 1 98.25 52 GLN B C 1
ATOM 1459 O O . GLN B 1 52 ? 11.477 17.062 16.422 1 98.25 52 GLN B O 1
ATOM 1464 N N . ARG B 1 53 ? 12.133 14.93 16.703 1 98.5 53 ARG B N 1
ATOM 1465 C CA . ARG B 1 53 ? 12.641 14.828 15.328 1 98.5 53 ARG B CA 1
ATOM 1466 C C . ARG B 1 53 ? 11.531 15.055 14.312 1 98.5 53 ARG B C 1
ATOM 1468 O O . ARG B 1 53 ? 11.719 15.781 13.336 1 98.5 53 ARG B O 1
ATOM 1475 N N . ALA B 1 54 ? 10.422 14.461 14.539 1 98.44 54 ALA B N 1
ATOM 1476 C CA . ALA B 1 54 ? 9.281 14.641 13.648 1 98.44 54 ALA B CA 1
ATOM 1477 C C . ALA B 1 54 ? 8.859 16.109 13.578 1 98.44 54 ALA B C 1
ATOM 1479 O O . ALA B 1 54 ? 8.617 16.641 12.492 1 98.44 54 ALA B O 1
ATOM 1480 N N . TYR B 1 55 ? 8.781 16.734 14.734 1 98.44 55 TYR B N 1
ATOM 1481 C CA . TYR B 1 55 ? 8.398 18.141 14.781 1 98.44 55 TYR B CA 1
ATOM 1482 C C . TYR B 1 55 ? 9.414 19 14.047 1 98.44 55 TYR B C 1
ATOM 1484 O O . TYR B 1 55 ? 9.039 19.922 13.32 1 98.44 55 TYR B O 1
ATOM 1492 N N . GLN B 1 56 ? 10.664 18.688 14.25 1 98.5 56 GLN B N 1
ATOM 1493 C CA . GLN B 1 56 ? 11.711 19.438 13.578 1 98.5 56 GLN B CA 1
ATOM 1494 C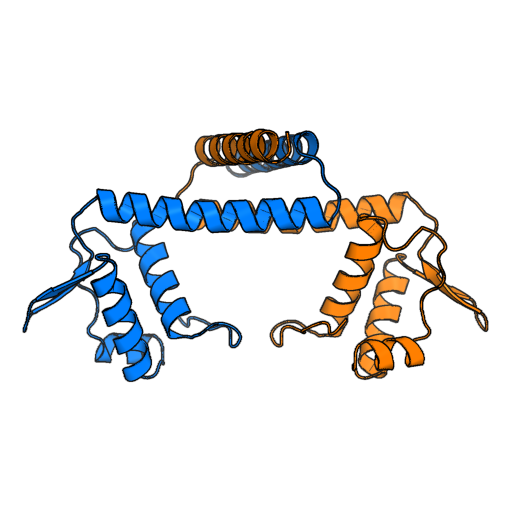 C . GLN B 1 56 ? 11.602 19.312 12.062 1 98.5 56 GLN B C 1
ATOM 1496 O O . GLN B 1 56 ? 11.727 20.297 11.328 1 98.5 56 GLN B O 1
ATOM 1501 N N . GLU B 1 57 ? 11.43 18.109 11.594 1 98.62 57 GLU B N 1
ATOM 1502 C CA . GLU B 1 57 ? 11.312 17.875 10.164 1 98.62 57 GLU B CA 1
ATOM 1503 C C . GLU B 1 57 ? 10.062 18.547 9.594 1 98.62 57 GLU B C 1
ATOM 1505 O O . GLU B 1 57 ? 10.109 19.141 8.508 1 98.62 57 GLU B O 1
ATOM 1510 N N . LEU B 1 58 ? 8.945 18.422 10.305 1 98.69 58 LEU B N 1
ATOM 1511 C CA . LEU B 1 58 ? 7.719 19.094 9.883 1 98.69 58 LEU B CA 1
ATOM 1512 C C . LEU B 1 58 ? 7.93 20.594 9.766 1 98.69 58 LEU B C 1
ATOM 1514 O O . LEU B 1 58 ? 7.414 21.234 8.844 1 98.69 58 LEU B O 1
ATOM 1518 N N . GLU B 1 59 ? 8.633 21.141 10.742 1 98.5 59 GLU B N 1
ATOM 1519 C CA . GLU B 1 59 ? 8.93 22.562 10.719 1 98.5 59 GLU B CA 1
ATOM 1520 C C . GLU B 1 59 ? 9.852 22.922 9.562 1 98.5 59 GLU B C 1
ATOM 1522 O O . GLU B 1 59 ? 9.641 23.922 8.883 1 98.5 59 GLU B O 1
ATOM 1527 N N . ARG B 1 60 ? 10.867 22.141 9.383 1 98.19 60 ARG B N 1
ATOM 1528 C CA . ARG B 1 60 ? 11.797 22.359 8.273 1 98.19 60 ARG B CA 1
ATOM 1529 C C . ARG B 1 60 ? 11.055 22.406 6.941 1 98.19 60 ARG B C 1
ATOM 1531 O O . ARG B 1 60 ? 11.375 23.219 6.074 1 98.19 60 ARG B O 1
ATOM 1538 N N . GLU B 1 61 ? 10.039 21.578 6.836 1 97.94 61 GLU B N 1
ATOM 1539 C CA . GLU B 1 61 ? 9.266 21.516 5.602 1 97.94 61 GLU B CA 1
ATOM 1540 C C . GLU B 1 61 ? 8.219 22.625 5.543 1 97.94 61 GLU B C 1
ATOM 1542 O O . GLU B 1 61 ? 7.504 22.75 4.551 1 97.94 61 GLU B O 1
ATOM 1547 N N . GLY B 1 62 ? 8.094 23.328 6.598 1 98.25 62 GLY B N 1
ATOM 1548 C CA . GLY B 1 62 ? 7.172 24.438 6.645 1 98.25 62 GLY B CA 1
ATOM 1549 C C . GLY B 1 62 ? 5.75 24.031 6.973 1 98.25 62 GLY B C 1
ATOM 1550 O O . GLY B 1 62 ? 4.82 24.828 6.852 1 98.25 62 GLY B O 1
ATOM 1551 N N . ILE B 1 63 ? 5.566 22.812 7.398 1 98.56 63 ILE B N 1
ATOM 1552 C CA . ILE B 1 63 ? 4.242 22.266 7.652 1 98.56 63 ILE B CA 1
ATOM 1553 C C . ILE B 1 63 ? 3.723 22.781 9 1 98.56 63 ILE B C 1
ATOM 1555 O O . ILE B 1 63 ? 2.523 23.016 9.156 1 98.56 63 ILE B O 1
ATOM 1559 N N . ILE B 1 64 ? 4.656 22.938 9.922 1 98.56 64 ILE B N 1
ATOM 1560 C CA . ILE B 1 64 ? 4.324 23.578 11.195 1 98.56 64 ILE B CA 1
ATOM 1561 C C . ILE B 1 64 ? 5.328 24.672 11.492 1 98.56 64 ILE B C 1
ATOM 1563 O O . ILE B 1 64 ? 6.344 24.812 10.805 1 98.56 64 ILE B O 1
ATOM 1567 N N . PHE B 1 65 ? 5 25.484 12.43 1 98.19 65 PHE B N 1
ATOM 1568 C CA . PHE B 1 65 ? 5.93 26.484 12.945 1 98.19 65 PHE B CA 1
ATOM 1569 C C . PHE B 1 65 ? 5.84 26.578 14.461 1 98.19 65 PHE B C 1
ATOM 1571 O O . PHE B 1 65 ? 4.789 26.297 15.047 1 98.19 65 PHE B O 1
ATOM 1578 N N . THR B 1 66 ? 6.902 26.969 15 1 97.12 66 THR B N 1
ATOM 1579 C CA . THR B 1 66 ? 6.977 27.047 16.453 1 97.12 66 THR B CA 1
ATOM 1580 C C . THR B 1 66 ? 7.094 28.5 16.906 1 97.12 66 THR B C 1
ATOM 1582 O O . THR B 1 66 ? 7.828 29.281 16.297 1 97.12 66 THR B O 1
ATOM 1585 N N . GLN B 1 67 ? 6.309 28.875 17.844 1 96.12 67 GLN B N 1
ATOM 1586 C CA . GLN B 1 67 ? 6.438 30.156 18.547 1 96.12 67 GLN B CA 1
ATOM 1587 C C . GLN B 1 67 ? 6.977 29.953 19.953 1 96.12 67 GLN B C 1
ATOM 1589 O O . GLN B 1 67 ? 6.328 29.312 20.797 1 96.12 67 GLN B O 1
ATOM 1594 N N . ARG B 1 68 ? 8.055 30.516 20.109 1 93.69 68 ARG B N 1
ATOM 1595 C CA . ARG B 1 68 ? 8.734 30.344 21.406 1 93.69 68 ARG B CA 1
ATOM 1596 C C . ARG B 1 68 ? 7.793 30.641 22.562 1 93.69 68 ARG B C 1
ATOM 1598 O O . ARG B 1 68 ? 7.129 31.688 22.562 1 93.69 68 ARG B O 1
ATOM 1605 N N . GLY B 1 69 ? 7.695 29.703 23.469 1 94.12 69 GLY B N 1
ATOM 1606 C CA . GLY B 1 69 ? 6.891 29.859 24.672 1 94.12 69 GLY B CA 1
ATOM 1607 C C . GLY B 1 69 ? 5.414 29.609 24.438 1 94.12 69 GLY B C 1
ATOM 1608 O O . GLY B 1 69 ? 4.629 29.578 25.375 1 94.12 69 GLY B O 1
ATOM 1609 N N . MET B 1 70 ? 4.977 29.469 23.188 1 96.44 70 MET B N 1
ATOM 1610 C CA . MET B 1 70 ? 3.559 29.312 22.875 1 96.44 70 MET B CA 1
ATOM 1611 C C . MET B 1 70 ? 3.268 27.922 22.359 1 96.44 70 MET B C 1
ATOM 1613 O O . MET B 1 70 ? 2.184 27.375 22.578 1 96.44 70 MET B O 1
ATOM 1617 N N . GLY B 1 71 ? 4.273 27.344 21.672 1 97.31 71 GLY B N 1
ATOM 1618 C CA . GLY B 1 71 ? 4.074 26 21.156 1 97.31 71 GLY B CA 1
ATOM 1619 C C . GLY B 1 71 ? 4.23 25.906 19.641 1 97.31 71 GLY B C 1
ATOM 1620 O O . GLY B 1 71 ? 4.859 26.766 19.031 1 97.31 71 GLY B O 1
ATOM 1621 N N . SER B 1 72 ? 3.828 24.75 19.078 1 98.25 72 SER B N 1
ATOM 1622 C CA . SER B 1 72 ? 3.887 24.5 17.641 1 98.25 72 SER B CA 1
ATOM 1623 C C . SER B 1 72 ? 2.5 24.578 17 1 98.25 72 SER B C 1
ATOM 1625 O O . SER B 1 72 ? 1.519 24.109 17.594 1 98.25 72 SER B O 1
ATOM 1627 N N . PHE B 1 73 ? 2.488 25.141 15.828 1 98.69 73 PHE B N 1
ATOM 1628 C CA . PHE B 1 73 ? 1.232 25.391 15.133 1 98.69 73 PHE B CA 1
ATOM 1629 C C . PHE B 1 73 ? 1.293 24.891 13.695 1 98.69 73 PHE B C 1
ATOM 1631 O O . PHE B 1 73 ? 2.354 24.906 13.07 1 98.69 73 PHE B O 1
ATOM 1638 N N . ILE B 1 74 ? 0.157 24.453 13.219 1 98.56 74 ILE B N 1
ATOM 1639 C CA . ILE B 1 74 ? 0.045 24.078 11.812 1 98.56 74 ILE B CA 1
ATOM 1640 C C . ILE B 1 74 ? 0.167 25.328 10.945 1 98.56 74 ILE B C 1
ATOM 1642 O O . ILE B 1 74 ? -0.406 26.375 11.266 1 98.56 74 ILE B O 1
ATOM 1646 N N . SER B 1 75 ? 0.906 25.25 9.883 1 98.25 75 SER B N 1
ATOM 1647 C CA . SER B 1 75 ? 1.09 26.375 8.969 1 98.25 75 SER B CA 1
ATOM 1648 C C . SER B 1 75 ? -0.25 26.906 8.477 1 98.25 75 SER B C 1
ATOM 1650 O O . SER B 1 75 ? -1.169 26.125 8.195 1 98.25 75 SER B O 1
ATOM 1652 N N . LYS B 1 76 ? -0.391 28.219 8.297 1 97.31 76 LYS B N 1
ATOM 1653 C CA . LYS B 1 76 ? -1.6 28.844 7.766 1 97.31 76 LYS B CA 1
ATOM 1654 C C . LYS B 1 76 ? -1.532 28.969 6.246 1 97.31 76 LYS B C 1
ATOM 1656 O O . LYS B 1 76 ? -2.494 29.391 5.609 1 97.31 76 LYS B O 1
ATOM 1661 N N . ASP B 1 77 ? -0.37 28.594 5.719 1 96.94 77 ASP B N 1
ATOM 1662 C CA . ASP B 1 77 ? -0.147 28.719 4.281 1 96.94 77 ASP B CA 1
ATOM 1663 C C . ASP B 1 77 ? -0.853 27.594 3.523 1 96.94 77 ASP B C 1
ATOM 1665 O O . ASP B 1 77 ? -0.392 26.453 3.529 1 96.94 77 ASP B O 1
ATOM 1669 N N . LYS B 1 78 ? -1.885 27.953 2.787 1 97 78 LYS B N 1
ATOM 1670 C CA . LYS B 1 78 ? -2.68 26.969 2.049 1 97 78 LYS B CA 1
ATOM 1671 C C . LYS B 1 78 ? -1.844 26.281 0.975 1 97 78 LYS B C 1
ATOM 1673 O O . LYS B 1 78 ? -2.088 25.125 0.641 1 97 78 LYS B O 1
ATOM 1678 N N . LYS B 1 79 ? -0.864 26.953 0.505 1 97.75 79 LYS B N 1
ATOM 1679 C CA . LYS B 1 79 ? -0.023 26.391 -0.546 1 97.75 79 LYS B CA 1
ATOM 1680 C C . LYS B 1 79 ? 0.773 25.188 -0.031 1 97.75 79 LYS B C 1
ATOM 1682 O O . LYS B 1 79 ? 1.022 24.25 -0.773 1 97.75 79 LYS B O 1
ATOM 1687 N N . ILE B 1 80 ? 1.194 25.25 1.207 1 97.31 80 ILE B N 1
ATOM 1688 C CA . ILE B 1 80 ? 1.943 24.156 1.804 1 97.31 80 ILE B CA 1
ATOM 1689 C C . ILE B 1 80 ? 1.047 22.922 1.918 1 97.31 80 ILE B C 1
ATOM 1691 O O . ILE B 1 80 ? 1.454 21.812 1.559 1 97.31 80 ILE B O 1
ATOM 1695 N N . ILE B 1 81 ? -0.189 23.141 2.314 1 95.75 81 ILE B N 1
ATOM 1696 C CA . ILE B 1 81 ? -1.145 22.047 2.471 1 95.75 81 ILE B CA 1
ATOM 1697 C C . ILE B 1 81 ? -1.398 21.391 1.118 1 95.75 81 ILE B C 1
ATOM 1699 O O . ILE B 1 81 ? -1.42 20.156 1.016 1 95.75 81 ILE B O 1
ATOM 1703 N N . GLU B 1 82 ? -1.596 22.266 0.169 1 96.94 82 GLU B N 1
ATOM 1704 C CA . GLU B 1 82 ? -1.818 21.75 -1.181 1 96.94 82 GLU B CA 1
ATOM 1705 C C . GLU B 1 82 ? -0.628 20.938 -1.661 1 96.94 82 GLU B C 1
ATOM 1707 O O . GLU B 1 82 ? -0.806 19.875 -2.268 1 96.94 82 GLU B O 1
ATOM 1712 N N . ARG B 1 83 ? 0.517 21.438 -1.39 1 97.88 83 ARG B N 1
ATOM 1713 C CA . ARG B 1 83 ? 1.728 20.719 -1.784 1 97.88 83 ARG B CA 1
ATOM 1714 C C . ARG B 1 83 ? 1.822 19.375 -1.082 1 97.88 83 ARG B C 1
ATOM 1716 O O . ARG B 1 83 ? 2.15 18.359 -1.708 1 97.88 83 ARG B O 1
ATOM 1723 N N . VAL B 1 84 ? 1.519 19.359 0.191 1 98.12 84 VAL B N 1
ATOM 1724 C CA . VAL B 1 84 ? 1.56 18.125 0.977 1 98.12 84 VAL B CA 1
ATOM 1725 C C . VAL B 1 84 ? 0.561 17.125 0.412 1 98.12 84 VAL B C 1
ATOM 1727 O O . VAL B 1 84 ? 0.892 15.945 0.224 1 98.12 84 VAL B O 1
ATOM 1730 N N . LYS B 1 85 ? -0.643 17.594 0.119 1 97.88 85 LYS B N 1
ATOM 1731 C CA . LYS B 1 85 ? -1.675 16.734 -0.439 1 97.88 85 LYS B CA 1
ATOM 1732 C C . LYS B 1 85 ? -1.241 16.156 -1.783 1 97.88 85 LYS B C 1
ATOM 1734 O O . LYS B 1 85 ? -1.426 14.961 -2.043 1 97.88 85 LYS B O 1
ATOM 1739 N N . GLU B 1 86 ? -0.673 16.969 -2.533 1 97.56 86 GLU B N 1
ATOM 1740 C CA . GLU B 1 86 ? -0.203 16.547 -3.846 1 97.56 86 GLU B CA 1
ATOM 1741 C C . GLU B 1 86 ? 0.888 15.477 -3.717 1 97.56 86 GLU B C 1
ATOM 1743 O O . GLU B 1 86 ? 0.866 14.469 -4.426 1 97.56 86 GLU B O 1
ATOM 1748 N N . GLU B 1 87 ? 1.802 15.734 -2.852 1 97.94 87 GLU B N 1
ATOM 1749 C CA . GLU B 1 87 ? 2.895 14.789 -2.656 1 97.94 87 GLU B CA 1
ATOM 1750 C C . GLU B 1 87 ? 2.379 13.453 -2.143 1 97.94 87 GLU B C 1
ATOM 1752 O O . GLU B 1 87 ? 2.783 12.391 -2.633 1 97.94 87 GLU B O 1
ATOM 1757 N N . MET B 1 88 ? 1.477 13.508 -1.207 1 98.19 88 MET B N 1
ATOM 1758 C CA . MET B 1 88 ? 0.907 12.281 -0.665 1 98.19 88 MET B CA 1
ATOM 1759 C C . MET B 1 88 ? 0.114 11.531 -1.729 1 98.19 88 MET B C 1
ATOM 1761 O O . MET B 1 88 ? 0.226 10.312 -1.851 1 98.19 88 MET B O 1
ATOM 1765 N N . SER B 1 89 ? -0.702 12.273 -2.51 1 98.38 89 SER B N 1
ATOM 1766 C CA . SER B 1 89 ? -1.494 11.633 -3.555 1 98.38 89 SER B CA 1
ATOM 1767 C C . SER B 1 89 ? -0.601 11 -4.617 1 98.38 89 SER B C 1
ATOM 1769 O O . SER B 1 89 ? -0.911 9.93 -5.141 1 98.38 89 SER B O 1
ATOM 1771 N N . ARG B 1 90 ? 0.418 11.617 -4.934 1 97.31 90 ARG B N 1
ATOM 1772 C CA . ARG B 1 90 ? 1.35 11.062 -5.914 1 97.31 90 ARG B CA 1
ATOM 1773 C C . ARG B 1 90 ? 1.919 9.734 -5.441 1 97.31 90 ARG B C 1
ATOM 1775 O O . ARG B 1 90 ? 1.993 8.773 -6.215 1 97.31 90 ARG B O 1
ATOM 1782 N N . GLU B 1 91 ? 2.322 9.742 -4.188 1 97.75 91 GLU B N 1
ATOM 1783 C CA . GLU B 1 91 ? 2.85 8.5 -3.623 1 97.75 91 GLU B CA 1
ATOM 1784 C C . GLU B 1 91 ? 1.806 7.391 -3.662 1 97.75 91 GLU B C 1
ATOM 1786 O O . GLU B 1 91 ? 2.109 6.258 -4.047 1 97.75 91 GLU B O 1
ATOM 1791 N N . ILE B 1 92 ? 0.554 7.695 -3.324 1 98.5 92 ILE B N 1
ATOM 1792 C CA . ILE B 1 92 ? -0.524 6.711 -3.293 1 98.5 92 ILE B CA 1
ATOM 1793 C C . ILE B 1 92 ? -0.794 6.199 -4.707 1 98.5 92 ILE B C 1
ATOM 1795 O O . ILE B 1 92 ? -0.889 4.988 -4.926 1 98.5 92 ILE B O 1
ATOM 1799 N N . VAL B 1 93 ? -0.801 7.098 -5.676 1 98.56 93 VAL B N 1
ATOM 1800 C CA . VAL B 1 93 ? -1.085 6.727 -7.059 1 98.56 93 VAL B CA 1
ATOM 1801 C C . VAL B 1 93 ? 0.064 5.891 -7.613 1 98.56 93 VAL B C 1
ATOM 1803 O O . VAL B 1 93 ? -0.163 4.887 -8.297 1 98.56 93 VAL B O 1
ATOM 1806 N N . GLN B 1 94 ? 1.277 6.301 -7.336 1 97.62 94 GLN B N 1
ATOM 1807 C CA . GLN B 1 94 ? 2.436 5.574 -7.848 1 97.62 94 GLN B CA 1
ATOM 1808 C C . GLN B 1 94 ? 2.469 4.145 -7.312 1 97.62 94 GLN B C 1
ATOM 1810 O O . GLN B 1 94 ? 2.699 3.201 -8.07 1 97.62 94 GLN B O 1
ATOM 1815 N N . ASN B 1 95 ? 2.236 3.979 -5.973 1 98.25 95 ASN B N 1
ATOM 1816 C CA . ASN B 1 95 ? 2.197 2.645 -5.383 1 98.25 95 ASN B CA 1
ATOM 1817 C C . ASN B 1 95 ? 1.091 1.791 -5.996 1 98.25 95 ASN B C 1
ATOM 1819 O O . ASN B 1 95 ? 1.294 0.607 -6.27 1 98.25 95 ASN B O 1
ATOM 1823 N N . PHE B 1 96 ? -0.031 2.439 -6.277 1 98.81 96 PHE B N 1
ATOM 1824 C CA . PHE B 1 96 ? -1.169 1.772 -6.898 1 98.81 96 PHE B CA 1
ATOM 1825 C C . PHE B 1 96 ? -0.81 1.281 -8.297 1 98.81 96 PHE B C 1
ATOM 1827 O O . PHE B 1 96 ? -0.945 0.094 -8.594 1 98.81 96 PHE B O 1
ATOM 1834 N N . LEU B 1 97 ? -0.307 2.189 -9.102 1 98.25 97 LEU B N 1
ATOM 1835 C CA . LEU B 1 97 ? -0.01 1.853 -10.492 1 98.25 97 LEU B CA 1
ATOM 1836 C C . LEU B 1 97 ? 1.09 0.799 -10.57 1 98.25 97 LEU B C 1
ATOM 1838 O O . LEU B 1 97 ? 1.031 -0.105 -11.406 1 98.25 97 LEU B O 1
ATOM 1842 N N . GLU B 1 98 ? 2.068 0.886 -9.719 1 97.75 98 GLU B N 1
ATOM 1843 C CA . GLU B 1 98 ? 3.135 -0.11 -9.688 1 97.75 98 GLU B CA 1
ATOM 1844 C C . GLU B 1 98 ? 2.594 -1.489 -9.328 1 97.75 98 GLU B C 1
ATOM 1846 O O . GLU B 1 98 ? 2.992 -2.494 -9.922 1 97.75 98 GLU B O 1
ATOM 1851 N N . GLY B 1 99 ? 1.688 -1.53 -8.32 1 98 99 GLY B N 1
ATOM 1852 C CA . GLY B 1 99 ? 1.068 -2.791 -7.945 1 98 99 GLY B CA 1
ATOM 1853 C C . GLY B 1 99 ? 0.26 -3.416 -9.07 1 98 99 GLY B C 1
ATOM 1854 O O . GLY B 1 99 ? 0.372 -4.617 -9.328 1 98 99 GLY B O 1
ATOM 1855 N N . MET B 1 100 ? -0.511 -2.605 -9.758 1 98.38 100 MET B N 1
ATOM 1856 C CA . MET B 1 100 ? -1.337 -3.088 -10.859 1 98.38 100 MET B CA 1
ATOM 1857 C C . MET B 1 100 ? -0.469 -3.607 -12 1 98.38 100 MET B C 1
ATOM 1859 O O . MET B 1 100 ? -0.741 -4.672 -12.562 1 98.38 100 MET B O 1
ATOM 1863 N N . LYS B 1 101 ? 0.626 -2.896 -12.289 1 96.88 101 LYS B N 1
ATOM 1864 C CA . LYS B 1 101 ? 1.524 -3.309 -13.367 1 96.88 101 LYS B CA 1
ATOM 1865 C C . LYS B 1 101 ? 2.244 -4.605 -13.016 1 96.88 101 LYS B C 1
ATOM 1867 O O . LYS B 1 101 ? 2.449 -5.461 -13.875 1 96.88 101 LYS B O 1
ATOM 1872 N N . LYS B 1 102 ? 2.562 -4.676 -11.781 1 97 102 LYS B N 1
ATOM 1873 C CA . LYS B 1 102 ? 3.281 -5.859 -11.32 1 97 102 LYS B CA 1
ATOM 1874 C C . LYS B 1 102 ? 2.455 -7.125 -11.539 1 97 102 LYS B C 1
ATOM 1876 O O . LYS B 1 102 ? 3.008 -8.195 -11.797 1 97 102 LYS B O 1
ATOM 1881 N N . ILE B 1 103 ? 1.106 -6.93 -11.5 1 97.19 103 ILE B N 1
ATOM 1882 C CA . ILE B 1 103 ? 0.292 -8.125 -11.672 1 97.19 103 ILE B CA 1
ATOM 1883 C C . ILE B 1 103 ? -0.291 -8.156 -13.086 1 97.19 103 ILE B C 1
ATOM 1885 O O . ILE B 1 103 ? -1.268 -8.867 -13.344 1 97.19 103 ILE B O 1
ATOM 1889 N N . GLY B 1 104 ? 0.195 -7.301 -13.984 1 95.31 104 GLY B N 1
ATOM 1890 C CA . GLY B 1 104 ? 0.019 -7.496 -15.414 1 95.31 104 GLY B CA 1
ATOM 1891 C C . GLY B 1 104 ? -1.096 -6.648 -16 1 95.31 104 GLY B C 1
ATOM 1892 O O . GLY B 1 104 ? -1.56 -6.906 -17.109 1 95.31 104 GLY B O 1
ATOM 1893 N N . PHE B 1 105 ? -1.544 -5.656 -15.344 1 97.12 105 PHE B N 1
ATOM 1894 C CA . PHE B 1 105 ? -2.605 -4.816 -15.891 1 97.12 105 PHE B CA 1
ATOM 1895 C C . PHE B 1 105 ? -2.027 -3.727 -16.781 1 97.12 105 PHE B C 1
ATOM 1897 O O . PHE B 1 105 ? -0.987 -3.145 -16.469 1 97.12 105 PHE B O 1
ATOM 1904 N N . LYS B 1 106 ? -2.742 -3.516 -17.859 1 95.12 106 LYS B N 1
ATOM 1905 C CA . LYS B 1 106 ? -2.396 -2.424 -18.766 1 95.12 106 LYS B CA 1
ATOM 1906 C C . LYS B 1 106 ? -3.143 -1.145 -18.391 1 95.12 106 LYS B C 1
ATOM 1908 O O . LYS B 1 106 ? -4.113 -1.185 -17.641 1 95.12 106 LYS B O 1
ATOM 1913 N N . LYS B 1 107 ? -2.742 -0.041 -19 1 96.31 107 LYS B N 1
ATOM 1914 C CA . LYS B 1 107 ? -3.254 1.289 -18.672 1 96.31 107 LYS B CA 1
ATOM 1915 C C . LYS B 1 107 ? -4.777 1.333 -18.797 1 96.31 107 LYS B C 1
ATOM 1917 O O . LYS B 1 107 ? -5.461 1.738 -17.844 1 96.31 107 LYS B O 1
ATOM 1922 N N . GLU B 1 108 ? -5.25 0.867 -19.906 1 95.44 108 GLU B N 1
ATOM 1923 C CA . GLU B 1 108 ? -6.688 0.946 -20.141 1 95.44 108 GLU B CA 1
ATOM 1924 C C . GLU B 1 108 ? -7.465 0.082 -19.156 1 95.44 108 GLU B C 1
ATOM 1926 O O . GLU B 1 108 ? -8.539 0.467 -18.703 1 95.44 108 GLU B O 1
ATOM 1931 N N . GLU B 1 109 ? -6.922 -1.03 -18.812 1 97.12 109 GLU B N 1
ATOM 1932 C CA . GLU B 1 109 ? -7.562 -1.928 -17.844 1 97.12 109 GLU B CA 1
ATOM 1933 C C . GLU B 1 109 ? -7.621 -1.301 -16.469 1 97.12 109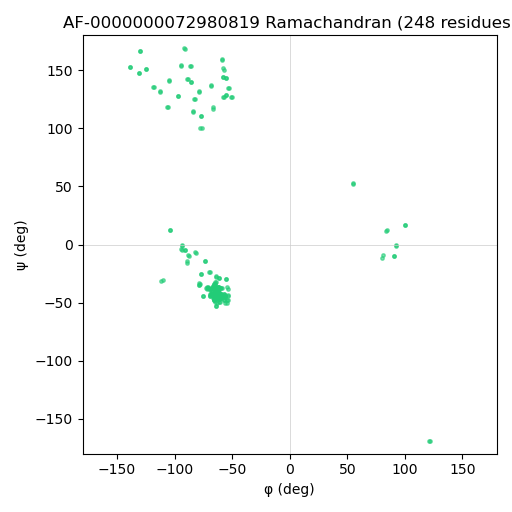 GLU B C 1
ATOM 1935 O O . GLU B 1 109 ? -8.625 -1.436 -15.758 1 97.12 109 GLU B O 1
ATOM 1940 N N . ILE B 1 110 ? -6.539 -0.655 -16.078 1 98.38 110 ILE B N 1
ATOM 1941 C CA . ILE B 1 110 ? -6.461 -0.011 -14.773 1 98.38 110 ILE B CA 1
ATOM 1942 C C . ILE B 1 110 ? -7.539 1.062 -14.664 1 98.38 110 ILE B C 1
ATOM 1944 O O . ILE B 1 110 ? -8.289 1.096 -13.688 1 98.38 110 ILE B O 1
ATOM 1948 N N . LEU B 1 111 ? -7.645 1.912 -15.617 1 97.12 111 LEU B N 1
ATOM 1949 C CA . LEU B 1 111 ? -8.633 2.99 -15.617 1 97.12 111 LEU B CA 1
ATOM 1950 C C . LEU B 1 111 ? -10.047 2.432 -15.547 1 97.12 111 LEU B C 1
ATOM 1952 O O . LEU B 1 111 ? -10.883 2.945 -14.797 1 97.12 111 LEU B O 1
ATOM 1956 N N . ASN B 1 112 ? -10.312 1.392 -16.328 1 97.38 112 ASN B N 1
ATOM 1957 C CA . ASN B 1 112 ? -11.633 0.776 -16.328 1 97.38 112 ASN B CA 1
ATOM 1958 C C . ASN B 1 112 ? -11.984 0.193 -14.969 1 97.38 112 ASN B C 1
ATOM 1960 O O . ASN B 1 112 ? -13.125 0.316 -14.516 1 97.38 112 ASN B O 1
ATOM 1964 N N . LEU B 1 113 ? -11.023 -0.389 -14.328 1 96.94 113 LEU B N 1
ATOM 1965 C CA . LEU B 1 113 ? -11.25 -0.993 -13.016 1 96.94 113 LEU B CA 1
ATOM 1966 C C . LEU B 1 113 ? -11.531 0.075 -11.969 1 96.94 113 LEU B C 1
ATOM 1968 O O . LEU B 1 113 ? -12.43 -0.088 -11.141 1 96.94 113 LEU B O 1
ATOM 1972 N N . VAL B 1 114 ? -10.812 1.149 -11.984 1 97.69 114 VAL B N 1
ATOM 1973 C CA . VAL B 1 114 ? -11.016 2.242 -11.039 1 97.69 114 VAL B CA 1
ATOM 1974 C C . VAL B 1 114 ? -12.414 2.832 -11.227 1 97.69 114 VAL B C 1
ATOM 1976 O O . VAL B 1 114 ? -13.133 3.059 -10.258 1 97.69 114 VAL B O 1
ATOM 1979 N N . ARG B 1 115 ? -12.742 3.07 -12.453 1 96.06 115 ARG B N 1
ATOM 1980 C CA . ARG B 1 115 ? -14.07 3.598 -12.75 1 96.06 115 ARG B CA 1
ATOM 1981 C C . ARG B 1 115 ? -15.164 2.682 -12.203 1 96.06 115 ARG B C 1
ATOM 1983 O O . ARG B 1 115 ? -16.094 3.145 -11.547 1 96.06 115 ARG B O 1
ATOM 1990 N N . LYS B 1 116 ? -14.984 1.422 -12.438 1 96 116 LYS B N 1
ATOM 1991 C CA . LYS B 1 116 ? -15.969 0.434 -12.008 1 96 116 LYS B CA 1
ATOM 1992 C C . LYS B 1 116 ? -16.109 0.426 -10.484 1 96 116 LYS B C 1
ATOM 1994 O O . LYS B 1 116 ? -17.219 0.41 -9.961 1 96 116 LYS B O 1
ATOM 1999 N N . GLU B 1 117 ? -14.992 0.439 -9.812 1 95.25 117 GLU B N 1
ATOM 2000 C CA . GLU B 1 117 ? -15.016 0.382 -8.352 1 95.25 117 GLU B CA 1
ATOM 2001 C C . GLU B 1 117 ? -15.602 1.662 -7.758 1 95.25 117 GLU B C 1
ATOM 2003 O O . GLU B 1 117 ? -16.328 1.617 -6.762 1 95.25 117 GLU B O 1
ATOM 2008 N N . LEU B 1 118 ? -15.305 2.809 -8.305 1 94.88 118 LEU B N 1
ATOM 2009 C CA . LEU B 1 118 ? -15.852 4.082 -7.852 1 94.88 118 LEU B CA 1
ATOM 2010 C C . LEU B 1 118 ? -17.359 4.133 -8.07 1 94.88 118 LEU B C 1
ATOM 2012 O O . LEU B 1 118 ? -18.094 4.703 -7.254 1 94.88 118 LEU B O 1
ATOM 2016 N N . GLU B 1 119 ? -17.812 3.514 -9.125 1 93.88 119 GLU B N 1
ATOM 2017 C CA . GLU B 1 119 ? -19.234 3.471 -9.43 1 93.88 119 GLU B CA 1
ATOM 2018 C C . GLU B 1 119 ? -19.984 2.574 -8.445 1 93.88 119 GLU B C 1
ATOM 2020 O O . GLU B 1 119 ? -21.125 2.873 -8.062 1 93.88 119 GLU B O 1
ATOM 2025 N N . ARG B 1 120 ? -19.344 1.533 -8.102 1 90.31 120 ARG B N 1
ATOM 2026 C CA . ARG B 1 120 ? -19.938 0.61 -7.141 1 90.31 120 ARG B CA 1
ATOM 2027 C C . ARG B 1 120 ? -20.141 1.284 -5.785 1 90.31 120 ARG B C 1
ATOM 2029 O O . ARG B 1 120 ? -21.156 1.047 -5.117 1 90.31 120 ARG B O 1
ATOM 2036 N N . GLU B 1 121 ? -19.234 2.1 -5.383 1 84.75 121 GLU B N 1
ATOM 2037 C CA . GLU B 1 121 ? -19.359 2.814 -4.117 1 84.75 121 GLU B CA 1
ATOM 2038 C C . GLU B 1 121 ? -20.531 3.785 -4.141 1 84.75 121 GLU B C 1
ATOM 2040 O O . GLU B 1 121 ? -21.141 4.055 -3.104 1 84.75 121 GLU B O 1
ATOM 2045 N N . ASP B 1 122 ? -20.797 4.371 -5.316 1 80.44 122 ASP B N 1
ATOM 2046 C CA . ASP B 1 122 ? -21.953 5.25 -5.453 1 80.44 122 ASP B CA 1
ATOM 2047 C C . ASP B 1 122 ? -23.25 4.488 -5.191 1 80.44 122 ASP B C 1
ATOM 2049 O O . ASP B 1 122 ? -24.172 5.023 -4.57 1 80.44 122 ASP B O 1
ATOM 2053 N N . ILE B 1 123 ? -23.203 3.314 -5.633 1 74.19 123 ILE B N 1
ATOM 2054 C CA . ILE B 1 123 ? -24.391 2.494 -5.488 1 74.19 123 ILE B CA 1
ATOM 2055 C C . ILE B 1 123 ? -24.594 2.125 -4.02 1 74.19 123 ILE B C 1
ATOM 2057 O O . ILE B 1 123 ? -25.719 2.156 -3.508 1 74.19 123 ILE B O 1
ATOM 2061 N N . ASN B 1 124 ? -23.438 1.89 -3.375 1 73.38 124 ASN B N 1
ATOM 2062 C CA . ASN B 1 124 ? -23.531 1.472 -1.981 1 73.38 124 ASN B CA 1
ATOM 2063 C C . ASN B 1 124 ? -23.812 2.654 -1.06 1 73.38 124 ASN B C 1
ATOM 2065 O O . ASN B 1 124 ? -24.391 2.484 0.014 1 73.38 124 ASN B O 1
ATOM 2069 N N . ASN B 1 125 ? -23.281 3.842 -1.39 1 65.12 125 ASN B N 1
ATOM 2070 C CA . ASN B 1 125 ? -23.516 5.016 -0.552 1 65.12 125 ASN B CA 1
ATOM 2071 C C . ASN B 1 125 ? -24.766 5.766 -0.962 1 65.12 125 ASN B C 1
ATOM 2073 O O . ASN B 1 125 ? -25.188 6.711 -0.287 1 65.12 125 ASN B O 1
ATOM 2077 N N . GLY B 1 126 ? -25.344 5.48 -2.195 1 51.5 126 GLY B N 1
ATOM 2078 C CA . GLY B 1 126 ? -26.672 5.973 -2.498 1 51.5 126 GLY B CA 1
ATOM 2079 C C . GLY B 1 126 ? -27.766 5.031 -2.047 1 51.5 126 GLY B C 1
ATOM 2080 O O . GLY B 1 126 ? -27.516 3.865 -1.736 1 51.5 126 GLY B O 1
#

Sequence (252 aa):
MKIKFDDKIAIYIQIMNYVKQNIVNGSFQLGDKLPSVREFSKELTVNPNTLQRAYQELEREGIIFTQRGMGSFISKDKKIIERVKEEMSREIVQNFLEGMKKIGFKKEEILNLVRKELEREDINNGMKIKFDDKIAIYIQIMNYVKQNIVNGSFQLGDKLPSVREFSKELTVNPNTLQRAYQELEREGIIFTQRGMGSFISKDKKIIERVKEEMSREIVQNFLEGMKKIGFKKEEILNLVRKELEREDINNG

Organism: Clostridium botulinum (strain Hall / ATCC 3502 / NCTC 13319 / Type A) (NCBI:txid441771)

Foldseek 3Di:
DADDDDPVDQVLVVVLVVVLVCDLVVVADAFDFDDALVVVCVVHVHDSVSPVVSLVVCVVLVQWDADPPPHITGHNDVVSSVVSVVVVVVVVVVVVVVVCVVVPDDPVRSVVVVVVVVVVVVVVVD/DADDDDPVDQVLVVVLVVVLVCDLVVVADAFDFDDALVVVCVVHVHDSVSPVVSLVVCVVLVQWDADPPPHITGHNDVVSSVVSVVVVVVVVVVVVVVVCVVVPDDPVRSVVVVVVVVVVVVVVVD

Radius of gyration: 22.53 Å; Cα contacts (8 Å, |Δi|>4): 253; chains: 2; bounding box: 43×69×52 Å

Secondary structure (DSSP, 8-state):
------TTS-HHHHHHHHHHHHHHTTSSPTTPEEPPHHHHHHHHT--HHHHHHHHHHHHHTTSEEEETTTEEEE---HHHHHHHHHHHHHHHHHHHHHHHHHTT--HHHHHHHHHHHHHHHHHHH-/------TTS-HHHHHHHHHHHHHHTTSSPTTPEEPPHHHHHHHHT--HHHHHHHHHHHHHTTSEEEETTTEEEE---HHHHHHHHHHHHHHHHHHHHHHHHHTT--HHHHHHHHHHHHHHHHHHH-